Protein AF-A0A2H3TXH0-F1 (afdb_monomer)

Sequence (180 aa):
MSHDLQDEEAMTAEVDRYMAHVFDNWTSADPVPMPKEPVYTFSVSAVPVGHFKEDLPDEVPSGNRKKDASAWLMVKRGGDKTGFLWCDTDGKPADKKYIQMAPGLTAEFIKEQLVAMYNFQEMKLVEKYNWDINIAMGRRVIVKFAARGTAEPPVVDDEDRPGQYLKEYVFCSETDPELN

Secondary structure (DSSP, 8-state):
----HHHHHHHHHHHHHHHHHHTTT--TTS--PPPPPP---HHHHEEEEEEESS----SS--GGGSTT-EEEEEEEEETTEEEEEEE-TT--B--GGGEEEPTT--HHHHHHHHHHHHHHHHHHHHHHHHHHHHHHHHHHHHHHHHHH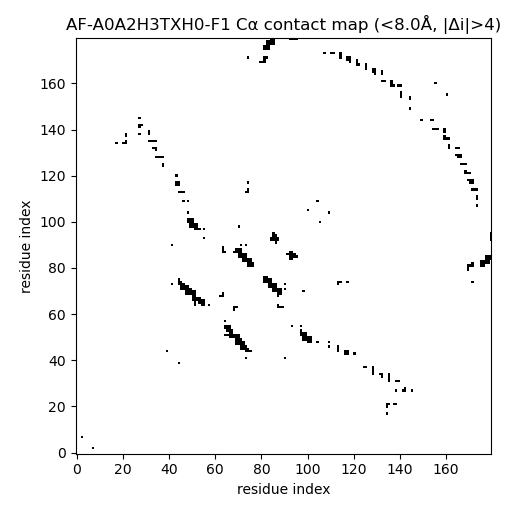-TTS-----GGG-GGGTPPPP----TTSPB--

Organism: Fusarium oxysporum (NCBI:txid5507)

Radius of gyration: 23.43 Å; Cα contacts (8 Å, |Δi|>4): 229; chains: 1; bounding box: 64×35×64 Å

Nearest PDB structures (foldseek):
  4dqy-assembly2_D  TM=3.969E-01  e=2.649E+00  Homo sapiens
  7s6m-assembly2_A  TM=3.862E-01  e=2.820E+00  Homo sapiens
  5ft1-assembly3_K  TM=2.152E-01  e=2.489E+00  Phikzvirus phiKZ

Structure (mmCIF, N/CA/C/O backbone):
data_AF-A0A2H3TXH0-F1
#
_entry.id   AF-A0A2H3TXH0-F1
#
loop_
_atom_site.group_PDB
_atom_site.id
_atom_site.type_symbol
_atom_site.label_atom_id
_atom_site.label_alt_id
_atom_site.label_comp_id
_atom_site.label_asym_id
_atom_site.label_entity_id
_atom_site.label_seq_id
_atom_site.pdbx_PDB_ins_code
_atom_site.Cartn_x
_atom_site.Cartn_y
_atom_site.Cartn_z
_atom_site.occupancy
_atom_site.B_iso_or_equiv
_atom_site.auth_seq_id
_atom_site.auth_comp_id
_atom_site.auth_asym_id
_atom_site.auth_atom_id
_atom_site.pdbx_PDB_model_num
ATOM 1 N N . MET A 1 1 ? 33.580 22.117 -2.847 1.00 43.34 1 MET A N 1
ATOM 2 C CA . MET A 1 1 ? 32.492 21.131 -2.728 1.00 43.34 1 MET A CA 1
ATOM 3 C C . MET A 1 1 ? 33.168 19.788 -2.550 1.00 43.34 1 MET A C 1
ATOM 5 O O . MET A 1 1 ? 33.862 19.369 -3.464 1.00 43.34 1 MET A O 1
ATOM 9 N N . SER A 1 2 ? 33.130 19.235 -1.338 1.00 48.34 2 SER A N 1
ATOM 10 C CA . SER A 1 2 ? 33.680 17.907 -1.056 1.00 48.34 2 SER A CA 1
ATOM 11 C C . SER A 1 2 ? 32.673 16.901 -1.594 1.00 48.34 2 SER A C 1
ATOM 13 O O . SER A 1 2 ? 31.564 16.857 -1.077 1.00 48.34 2 SER A O 1
ATOM 15 N N . HIS A 1 3 ? 33.018 16.187 -2.664 1.00 57.81 3 HIS A N 1
ATOM 16 C CA . HIS A 1 3 ? 32.318 14.958 -3.022 1.00 57.81 3 HIS A CA 1
ATOM 17 C C . HIS A 1 3 ? 32.683 13.939 -1.944 1.00 57.81 3 HIS A C 1
ATOM 19 O O . HIS A 1 3 ? 33.864 13.629 -1.774 1.00 57.81 3 HIS A O 1
ATOM 25 N N . ASP A 1 4 ? 31.710 13.541 -1.128 1.00 73.00 4 ASP A N 1
ATOM 26 C CA . ASP A 1 4 ? 31.926 12.525 -0.108 1.00 73.00 4 ASP A CA 1
ATOM 27 C C . ASP A 1 4 ? 32.078 11.176 -0.818 1.00 73.00 4 ASP A C 1
ATOM 29 O O . ASP A 1 4 ? 31.203 10.761 -1.576 1.00 73.00 4 ASP A O 1
ATOM 33 N N . LEU A 1 5 ? 33.214 10.503 -0.630 1.00 66.19 5 LEU A N 1
ATOM 34 C CA . LEU A 1 5 ? 33.510 9.229 -1.300 1.00 66.19 5 LEU A CA 1
ATOM 35 C C . LEU A 1 5 ? 32.461 8.155 -0.962 1.00 66.19 5 LEU A C 1
ATOM 37 O O . LEU A 1 5 ? 32.213 7.257 -1.763 1.00 66.19 5 LEU A O 1
ATOM 41 N N . GLN A 1 6 ? 31.813 8.279 0.200 1.00 69.44 6 GLN A N 1
ATOM 42 C CA . GLN A 1 6 ? 30.725 7.398 0.625 1.00 69.44 6 GLN A CA 1
ATOM 43 C C . GLN A 1 6 ? 29.470 7.542 -0.252 1.00 69.44 6 GLN A C 1
ATOM 45 O O . GLN A 1 6 ? 28.794 6.545 -0.512 1.00 69.44 6 GLN A O 1
ATOM 50 N N . ASP A 1 7 ? 29.188 8.744 -0.763 1.00 77.25 7 ASP A N 1
ATOM 51 C CA . ASP A 1 7 ? 28.047 8.988 -1.651 1.00 77.25 7 ASP A CA 1
ATOM 52 C C . ASP A 1 7 ? 28.289 8.385 -3.047 1.00 77.25 7 ASP A C 1
ATOM 54 O O . ASP A 1 7 ? 27.366 7.871 -3.684 1.00 77.25 7 ASP A O 1
ATOM 58 N N . GLU A 1 8 ? 29.541 8.389 -3.518 1.00 78.19 8 GLU A N 1
ATOM 59 C CA . GLU A 1 8 ? 29.921 7.813 -4.816 1.00 78.19 8 GLU A CA 1
ATOM 60 C C . GLU A 1 8 ? 29.883 6.278 -4.815 1.00 78.19 8 GLU A C 1
ATOM 62 O O . GLU A 1 8 ? 29.392 5.668 -5.773 1.00 78.19 8 GLU A O 1
ATOM 67 N N . GLU A 1 9 ? 30.350 5.643 -3.735 1.00 82.81 9 GLU A N 1
ATOM 68 C CA . GLU A 1 9 ? 30.265 4.187 -3.565 1.00 82.81 9 GLU A CA 1
ATOM 69 C C . GLU A 1 9 ? 28.805 3.716 -3.500 1.00 82.81 9 GLU A C 1
ATOM 71 O O . GLU A 1 9 ? 28.431 2.760 -4.186 1.00 82.81 9 GLU A O 1
ATOM 76 N N . ALA A 1 10 ? 27.959 4.418 -2.738 1.00 83.25 10 ALA A N 1
ATOM 77 C CA . ALA A 1 10 ? 26.538 4.099 -2.627 1.00 83.25 10 ALA A CA 1
ATOM 78 C C . ALA A 1 10 ? 25.806 4.246 -3.971 1.00 83.25 10 ALA A C 1
ATOM 80 O O . ALA A 1 10 ? 25.027 3.371 -4.358 1.00 83.25 10 ALA A O 1
ATOM 81 N N . MET A 1 11 ? 26.091 5.317 -4.716 1.00 84.62 11 MET A N 1
ATOM 82 C CA . MET A 1 11 ? 25.518 5.533 -6.045 1.00 84.62 11 MET A CA 1
ATOM 83 C C . MET A 1 11 ? 25.940 4.436 -7.030 1.00 84.62 11 MET A C 1
ATOM 85 O O . MET A 1 11 ? 25.104 3.926 -7.774 1.00 84.62 11 MET A O 1
ATOM 89 N N . THR A 1 12 ? 27.217 4.046 -7.021 1.00 88.62 12 THR A N 1
ATOM 90 C CA . THR A 1 12 ? 27.729 2.986 -7.903 1.00 88.62 12 THR A CA 1
ATOM 91 C C . THR A 1 12 ? 27.041 1.651 -7.616 1.00 88.62 12 THR A C 1
ATOM 93 O O . THR A 1 12 ? 26.564 0.996 -8.542 1.00 88.62 12 THR A O 1
ATOM 96 N N . ALA A 1 13 ? 26.901 1.285 -6.339 1.00 89.69 13 ALA A N 1
ATOM 97 C CA . ALA A 1 13 ? 26.211 0.060 -5.940 1.00 89.69 13 ALA A CA 1
ATOM 98 C C . ALA A 1 13 ? 24.739 0.037 -6.391 1.00 89.69 13 ALA A C 1
ATOM 100 O O . ALA A 1 13 ? 24.236 -1.007 -6.814 1.00 89.69 13 ALA A O 1
ATOM 101 N N . GLU A 1 14 ? 24.049 1.178 -6.339 1.00 87.69 14 GLU A N 1
ATOM 102 C CA . GLU A 1 14 ? 22.655 1.273 -6.778 1.00 87.69 14 GLU A CA 1
ATOM 103 C C . GLU A 1 14 ? 22.523 1.173 -8.306 1.00 87.69 14 GLU A C 1
ATOM 105 O O . GLU A 1 14 ? 21.611 0.509 -8.805 1.00 87.69 14 GLU A O 1
ATOM 110 N N . VAL A 1 15 ? 23.466 1.749 -9.060 1.00 90.00 15 VAL A N 1
ATOM 111 C CA . VAL A 1 15 ? 23.537 1.583 -10.523 1.00 90.00 15 VAL A CA 1
ATOM 112 C C . VAL A 1 15 ? 23.779 0.121 -10.894 1.00 90.00 15 VAL A C 1
ATOM 114 O O . VAL A 1 15 ? 23.063 -0.416 -11.743 1.00 90.00 15 VAL A O 1
ATOM 117 N N . ASP A 1 16 ? 24.729 -0.550 -10.241 1.00 92.81 16 ASP A N 1
ATOM 118 C CA . ASP A 1 16 ? 25.014 -1.968 -10.486 1.00 92.81 16 ASP A CA 1
ATOM 119 C C . ASP A 1 16 ? 23.798 -2.843 -10.166 1.00 92.81 16 ASP A C 1
ATOM 121 O O . ASP A 1 16 ? 23.417 -3.719 -10.953 1.00 92.81 16 ASP A O 1
ATOM 125 N N . ARG A 1 17 ? 23.128 -2.565 -9.042 1.00 93.31 17 ARG A N 1
ATOM 126 C CA . ARG A 1 17 ? 21.886 -3.240 -8.655 1.00 93.31 17 ARG A CA 1
ATOM 127 C C . ARG A 1 17 ? 20.789 -3.030 -9.693 1.00 93.31 17 ARG A C 1
ATOM 129 O O . ARG A 1 17 ? 20.117 -3.998 -10.059 1.00 93.31 17 ARG A O 1
ATOM 136 N N . TYR A 1 18 ? 20.595 -1.801 -10.160 1.00 93.88 18 TYR A N 1
ATOM 137 C CA . TYR A 1 18 ? 19.619 -1.483 -11.198 1.00 93.88 18 TYR A CA 1
ATOM 138 C C . TYR A 1 18 ? 19.911 -2.259 -12.486 1.00 93.88 18 TYR A C 1
ATOM 140 O O . TYR A 1 18 ? 19.031 -2.958 -12.995 1.00 93.88 18 TYR A O 1
ATOM 148 N N . MET A 1 19 ? 21.155 -2.216 -12.970 1.00 93.94 19 MET A N 1
ATOM 149 C CA . MET A 1 19 ? 21.562 -2.913 -14.192 1.00 93.94 19 MET A CA 1
ATOM 150 C C . MET A 1 19 ? 21.365 -4.428 -14.072 1.00 93.94 19 MET A C 1
ATOM 152 O O . MET A 1 19 ? 20.840 -5.048 -14.998 1.00 93.94 19 MET A O 1
ATOM 156 N N . ALA A 1 20 ? 21.690 -5.019 -12.919 1.00 94.88 20 ALA A N 1
ATOM 157 C CA . ALA A 1 20 ? 21.442 -6.436 -12.667 1.00 94.88 20 ALA A CA 1
ATOM 158 C C . ALA A 1 20 ? 19.951 -6.803 -12.798 1.00 94.88 20 ALA A C 1
ATOM 160 O O . ALA A 1 20 ? 19.629 -7.821 -13.405 1.00 94.88 20 ALA A O 1
ATOM 161 N N . HIS A 1 21 ? 19.033 -5.967 -12.299 1.00 94.62 21 HIS A N 1
ATOM 162 C CA . HIS A 1 21 ? 17.590 -6.230 -12.402 1.00 94.62 21 HIS A CA 1
ATOM 163 C C . HIS A 1 21 ? 17.028 -5.963 -13.804 1.00 94.62 21 HIS A C 1
ATOM 165 O O . HIS A 1 21 ? 16.121 -6.668 -14.252 1.00 94.62 21 HIS A O 1
ATOM 171 N N . VAL A 1 22 ? 17.564 -4.978 -14.530 1.00 95.62 22 VAL A N 1
ATOM 172 C CA . VAL A 1 22 ? 17.165 -4.718 -15.922 1.00 95.62 22 VAL A CA 1
ATOM 173 C C . VAL A 1 22 ? 17.366 -5.961 -16.786 1.00 95.62 22 VAL A C 1
ATOM 175 O O . VAL A 1 22 ? 16.465 -6.309 -17.550 1.00 95.62 22 VAL A O 1
ATOM 178 N N . PHE A 1 23 ? 18.478 -6.673 -16.612 1.00 95.00 23 PHE A N 1
ATOM 179 C CA . PHE A 1 23 ? 18.803 -7.874 -17.389 1.00 95.00 23 PHE A CA 1
ATOM 180 C C . PHE A 1 23 ? 18.444 -9.199 -16.696 1.00 95.00 23 PHE A C 1
ATOM 182 O O . PHE A 1 23 ? 18.725 -10.266 -17.242 1.00 95.00 23 PHE A O 1
ATOM 189 N N . ASP A 1 24 ? 17.802 -9.165 -15.525 1.00 94.81 24 ASP A N 1
ATOM 190 C CA . ASP A 1 24 ? 17.385 -10.383 -14.829 1.00 94.81 24 ASP A CA 1
ATOM 191 C C . ASP A 1 24 ? 16.321 -11.144 -15.636 1.00 94.81 24 ASP A C 1
ATOM 193 O O . ASP A 1 24 ? 15.201 -10.657 -15.831 1.00 94.81 24 ASP A O 1
ATOM 197 N N . ASN A 1 25 ? 16.703 -12.335 -16.117 1.00 93.56 25 ASN A N 1
ATOM 198 C CA . ASN A 1 25 ? 15.887 -13.250 -16.923 1.00 93.56 25 ASN A CA 1
ATOM 199 C C . ASN A 1 25 ? 15.136 -12.569 -18.088 1.00 93.56 25 ASN A C 1
ATOM 201 O O . ASN A 1 25 ? 14.018 -12.961 -18.427 1.00 93.56 25 ASN A O 1
ATOM 205 N N . TRP A 1 26 ? 15.732 -11.535 -18.685 1.00 96.12 26 TRP A N 1
ATOM 206 C CA . TRP A 1 26 ? 15.111 -10.732 -19.737 1.00 96.12 26 TRP A CA 1
ATOM 207 C C . TRP A 1 26 ? 16.149 -10.241 -20.750 1.00 96.12 26 TRP A C 1
ATOM 209 O O . TRP A 1 26 ? 17.259 -9.847 -20.386 1.00 96.12 26 TRP A O 1
ATOM 219 N N . THR A 1 27 ? 15.769 -10.216 -22.025 1.00 94.12 27 THR A N 1
ATOM 220 C CA . THR A 1 27 ? 16.554 -9.666 -23.134 1.00 94.12 27 THR A CA 1
ATOM 221 C C . THR A 1 27 ? 15.714 -8.711 -23.981 1.00 94.12 27 THR A C 1
ATOM 223 O O . THR A 1 27 ? 14.490 -8.705 -23.910 1.00 94.12 27 THR A O 1
ATOM 226 N N . SER A 1 28 ? 16.351 -7.939 -24.864 1.00 93.62 28 SER A N 1
ATOM 227 C CA . SER A 1 28 ? 15.647 -7.010 -25.763 1.00 93.62 28 SER A CA 1
ATOM 228 C C . SER A 1 28 ? 14.720 -7.678 -26.790 1.00 93.62 28 SER A C 1
ATOM 230 O O . SER A 1 28 ? 13.963 -6.976 -27.458 1.00 93.62 28 SER A O 1
ATOM 232 N N . ALA A 1 29 ? 14.770 -9.005 -26.937 1.00 94.75 29 ALA A N 1
ATOM 233 C CA . ALA A 1 29 ? 13.829 -9.762 -27.761 1.00 94.75 29 ALA A CA 1
ATOM 234 C C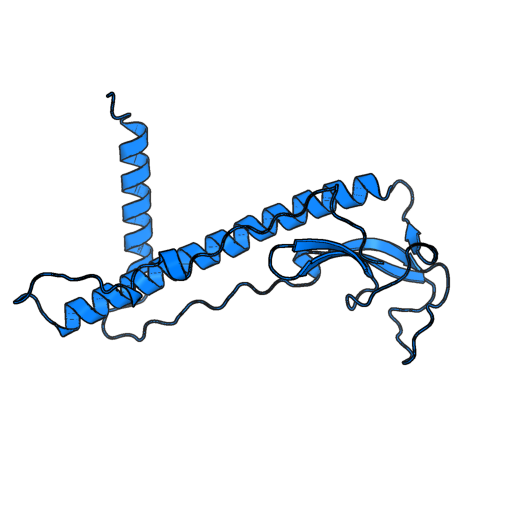 . ALA A 1 29 ? 12.524 -10.097 -27.016 1.00 94.75 29 ALA A C 1
ATOM 236 O O . ALA A 1 29 ? 11.528 -10.449 -27.651 1.00 94.75 29 ALA A O 1
ATOM 237 N N . ASP A 1 30 ? 12.522 -9.990 -25.686 1.00 95.56 30 ASP A N 1
ATOM 238 C CA . ASP A 1 30 ? 11.381 -10.314 -24.841 1.00 95.56 30 ASP A CA 1
ATOM 239 C C . ASP A 1 30 ? 10.429 -9.111 -24.709 1.00 95.56 30 ASP A C 1
ATOM 241 O O . ASP A 1 30 ? 10.864 -7.953 -24.703 1.00 95.56 30 ASP A O 1
ATOM 245 N N . PRO A 1 31 ? 9.112 -9.342 -24.553 1.00 94.75 31 PRO A N 1
ATOM 246 C CA . PRO A 1 31 ? 8.175 -8.261 -24.272 1.00 94.75 31 PRO A CA 1
ATOM 247 C C . PRO A 1 31 ? 8.521 -7.571 -22.946 1.00 94.75 31 PRO A C 1
ATOM 249 O O . PRO A 1 31 ? 9.012 -8.198 -22.007 1.00 94.75 31 PRO A O 1
ATOM 252 N N . VAL A 1 32 ? 8.215 -6.275 -22.847 1.00 95.94 32 VAL A N 1
ATOM 253 C CA . VAL A 1 32 ? 8.388 -5.508 -21.606 1.00 95.94 32 VAL A CA 1
ATOM 254 C C . VAL A 1 32 ? 7.046 -5.412 -20.878 1.00 95.94 32 VAL A C 1
ATOM 256 O O . VAL A 1 32 ? 6.189 -4.627 -21.291 1.00 95.94 32 VAL A O 1
ATOM 259 N N . PRO A 1 33 ? 6.813 -6.207 -19.818 1.00 91.38 33 PRO A N 1
ATOM 260 C CA . PRO A 1 33 ? 5.581 -6.112 -19.053 1.00 91.38 33 PRO A CA 1
ATOM 261 C C . PRO A 1 33 ? 5.569 -4.820 -18.232 1.00 91.38 33 PRO A C 1
ATOM 263 O O . PRO A 1 33 ? 6.511 -4.533 -17.494 1.00 91.38 33 PRO A O 1
ATOM 266 N N . MET A 1 34 ? 4.477 -4.061 -18.325 1.00 93.69 34 MET A N 1
ATOM 267 C CA . MET A 1 34 ? 4.264 -2.913 -17.448 1.00 93.69 34 MET A CA 1
ATOM 268 C C . MET A 1 34 ? 3.856 -3.385 -16.044 1.00 93.69 34 MET A C 1
ATOM 270 O O . MET A 1 34 ? 2.978 -4.251 -15.932 1.00 93.69 34 MET A O 1
ATOM 274 N N . PRO A 1 35 ? 4.453 -2.828 -14.975 1.00 94.94 35 PRO A N 1
ATOM 275 C CA . PRO A 1 35 ? 4.045 -3.106 -13.605 1.00 94.94 35 PRO A CA 1
ATOM 276 C C . PRO A 1 35 ? 2.567 -2.789 -13.384 1.00 94.94 35 PRO A C 1
ATOM 278 O O . PRO A 1 35 ? 2.021 -1.838 -13.944 1.00 94.94 35 PRO A O 1
ATOM 281 N N . LYS A 1 36 ? 1.914 -3.593 -12.547 1.00 93.44 36 LYS A N 1
ATOM 282 C CA . LYS A 1 36 ? 0.539 -3.336 -12.110 1.00 93.44 36 LYS A CA 1
ATOM 283 C C . LYS A 1 36 ? 0.566 -2.450 -10.878 1.00 93.44 36 LYS A C 1
ATOM 285 O O . LYS A 1 36 ? 1.442 -2.620 -10.034 1.00 93.44 36 LYS A O 1
ATOM 290 N N . GLU A 1 37 ? -0.407 -1.552 -10.769 1.00 89.00 37 GLU A N 1
ATOM 291 C CA . GLU A 1 37 ? -0.539 -0.717 -9.578 1.00 89.00 37 GLU A CA 1
ATOM 292 C C . GLU A 1 37 ? -0.656 -1.574 -8.302 1.00 89.00 37 GLU A C 1
ATOM 294 O O . GLU A 1 37 ? -1.233 -2.671 -8.350 1.00 89.00 37 GLU A O 1
ATOM 299 N N . PRO A 1 38 ? -0.121 -1.094 -7.162 1.00 87.38 38 PRO A N 1
ATOM 300 C CA . PRO A 1 38 ? -0.225 -1.799 -5.895 1.00 87.38 38 PRO A CA 1
ATOM 301 C C . PRO A 1 38 ? -1.674 -2.090 -5.507 1.00 87.38 38 PRO A C 1
ATOM 303 O O . PRO A 1 38 ? -2.547 -1.227 -5.589 1.00 87.38 38 PRO A O 1
ATOM 306 N N . VAL A 1 39 ? -1.921 -3.310 -5.029 1.00 86.56 39 VAL A N 1
ATOM 307 C CA . VAL A 1 39 ? -3.226 -3.714 -4.500 1.00 86.56 39 VAL A CA 1
ATOM 308 C C . VAL A 1 39 ? -3.171 -3.690 -2.978 1.00 86.56 39 VAL A C 1
ATOM 310 O O . VAL A 1 39 ? -2.454 -4.476 -2.361 1.00 86.56 39 VAL A O 1
ATOM 313 N N . TYR A 1 40 ? -3.965 -2.809 -2.379 1.00 85.94 40 TYR A N 1
ATOM 314 C CA . TYR A 1 40 ? -4.111 -2.696 -0.931 1.00 85.94 40 TYR A CA 1
ATOM 315 C C . TYR A 1 40 ? -5.151 -3.698 -0.446 1.00 85.94 40 TYR A C 1
ATOM 317 O O . TYR A 1 40 ? -6.346 -3.554 -0.704 1.00 85.94 40 TYR A O 1
ATOM 325 N N . THR A 1 41 ? -4.693 -4.743 0.232 1.00 90.00 41 THR A N 1
ATOM 326 C CA . THR A 1 41 ? -5.573 -5.733 0.854 1.00 90.00 41 THR A CA 1
ATOM 327 C C . THR A 1 41 ? -6.047 -5.263 2.227 1.00 90.00 41 THR A C 1
ATOM 329 O O . THR A 1 41 ? -5.395 -4.468 2.897 1.00 90.00 41 THR A O 1
ATOM 332 N N . PHE A 1 42 ? -7.161 -5.819 2.701 1.00 92.44 42 PHE A N 1
ATOM 333 C CA . PHE A 1 42 ? -7.658 -5.552 4.053 1.00 92.44 42 PHE A CA 1
ATOM 334 C C . PHE A 1 42 ? -6.590 -5.805 5.131 1.00 92.44 42 PHE A C 1
ATOM 336 O O . PHE A 1 42 ? -6.406 -5.006 6.040 1.00 92.44 42 PHE A O 1
ATOM 343 N N . SER A 1 43 ? -5.807 -6.877 4.984 1.00 89.62 43 SER A N 1
ATOM 344 C CA . SER A 1 43 ? -4.766 -7.255 5.945 1.00 89.62 43 SER A CA 1
ATOM 345 C C . SER A 1 43 ? -3.598 -6.271 6.047 1.00 89.62 43 SER A C 1
ATOM 347 O O . SER A 1 43 ? -2.858 -6.337 7.022 1.00 89.62 43 SER A O 1
ATOM 349 N N . VAL A 1 44 ? -3.383 -5.404 5.049 1.00 90.00 44 VAL A N 1
ATOM 350 C CA . VAL A 1 44 ? -2.309 -4.392 5.100 1.00 90.00 44 VAL A CA 1
ATOM 351 C C . VAL A 1 44 ? -2.792 -3.048 5.635 1.00 90.00 44 VAL A C 1
ATOM 353 O O . VAL A 1 44 ? -1.971 -2.172 5.892 1.00 90.00 44 VAL A O 1
ATOM 356 N N . SER A 1 45 ? -4.104 -2.876 5.813 1.00 94.50 45 SER A N 1
ATOM 357 C CA . SER A 1 45 ? -4.694 -1.605 6.225 1.00 94.50 45 SER A CA 1
ATOM 358 C C . SER A 1 45 ? -5.708 -1.727 7.355 1.00 94.50 45 SER A C 1
ATOM 360 O O . SER A 1 45 ? -6.357 -0.732 7.650 1.00 94.50 45 SER A O 1
ATOM 362 N N . ALA A 1 46 ? -5.865 -2.891 7.993 1.00 96.69 46 ALA A N 1
ATOM 363 C CA . ALA A 1 46 ? -6.836 -3.096 9.064 1.00 96.69 46 ALA A CA 1
ATOM 364 C C . ALA A 1 46 ? -6.265 -3.884 10.245 1.00 96.69 46 ALA A C 1
ATOM 366 O O . ALA A 1 46 ? -5.475 -4.813 10.072 1.00 96.69 46 ALA A O 1
ATOM 367 N N . VAL A 1 47 ? -6.716 -3.534 11.450 1.00 96.00 47 VAL A N 1
ATOM 368 C CA . VAL A 1 47 ? -6.376 -4.224 12.701 1.00 96.00 47 VAL A CA 1
ATOM 369 C C . VAL A 1 47 ? -7.643 -4.618 13.465 1.00 96.00 47 VAL A C 1
ATOM 371 O O . VAL A 1 47 ? -8.630 -3.872 13.445 1.00 96.00 47 VAL A O 1
ATOM 374 N N . PRO A 1 48 ? -7.652 -5.783 14.137 1.00 95.31 48 PRO A N 1
ATOM 375 C CA . PRO A 1 48 ? -8.788 -6.195 14.945 1.00 95.31 48 PRO A CA 1
ATOM 376 C C . PRO A 1 48 ? -8.840 -5.349 16.219 1.00 95.31 48 PRO A C 1
ATOM 378 O O . PRO A 1 48 ? -7.821 -5.138 16.878 1.00 95.31 48 PRO A O 1
ATOM 381 N N . VAL A 1 49 ? -10.032 -4.880 16.583 1.00 96.69 49 VAL A N 1
ATOM 382 C CA . VAL A 1 49 ? -10.211 -3.972 17.733 1.00 96.69 49 VAL A CA 1
ATOM 383 C C . VAL A 1 49 ? -11.051 -4.573 18.854 1.00 96.69 49 VAL A C 1
ATOM 385 O O . VAL A 1 49 ? -11.017 -4.090 19.986 1.00 96.69 49 VAL A O 1
ATOM 388 N N . GLY A 1 50 ? -11.803 -5.631 18.553 1.00 96.81 50 GLY A N 1
ATOM 389 C CA . GLY A 1 50 ? -12.719 -6.270 19.487 1.00 96.81 50 GLY A CA 1
ATOM 390 C C . GLY A 1 50 ? -13.832 -7.014 18.761 1.00 96.81 50 GLY A C 1
ATOM 391 O O . GLY A 1 50 ? -13.593 -7.662 17.741 1.00 96.81 50 GLY A O 1
ATOM 392 N N . HIS A 1 51 ? -15.047 -6.921 19.290 1.00 97.88 51 HIS A N 1
ATOM 393 C CA . HIS A 1 51 ? -16.227 -7.594 18.748 1.00 97.88 51 HIS A CA 1
ATOM 394 C C . HIS A 1 51 ? -17.468 -6.702 18.819 1.00 97.88 51 HIS A C 1
ATOM 396 O O . HIS A 1 51 ? -17.492 -5.706 19.546 1.00 97.88 51 HIS A O 1
ATOM 402 N N . PHE A 1 52 ? -18.514 -7.050 18.073 1.00 97.69 52 PHE A N 1
ATOM 403 C CA . PHE A 1 52 ? -19.794 -6.350 18.159 1.00 97.69 52 PHE A CA 1
ATOM 404 C C . PHE A 1 52 ? -20.581 -6.778 19.402 1.00 97.69 52 PHE A C 1
ATOM 406 O O . PHE A 1 52 ? -20.752 -7.966 19.667 1.00 97.69 52 PHE A O 1
ATOM 413 N N . LYS A 1 53 ? -21.097 -5.808 20.163 1.00 97.31 53 LYS A N 1
ATOM 414 C CA . LYS A 1 53 ? -21.872 -6.063 21.393 1.00 97.31 53 LYS A CA 1
ATOM 415 C C . LYS A 1 53 ? -23.300 -6.567 21.125 1.00 97.31 53 LYS A C 1
ATOM 417 O O . LYS A 1 53 ? -23.944 -7.123 22.016 1.00 97.31 53 LYS A O 1
ATOM 422 N N . GLU A 1 54 ? -23.790 -6.357 19.907 1.00 95.94 54 GLU A N 1
ATOM 423 C CA . GLU A 1 54 ? -25.116 -6.736 19.414 1.00 95.94 54 GLU A CA 1
ATOM 424 C C . GLU A 1 54 ? -25.085 -6.925 17.889 1.00 95.94 54 GLU A C 1
ATOM 426 O O . GLU A 1 54 ? -24.091 -6.596 17.242 1.00 95.94 54 GLU A O 1
ATOM 431 N N . ASP A 1 55 ? -26.164 -7.466 17.321 1.00 94.62 55 ASP A N 1
ATOM 432 C CA . ASP A 1 55 ? -26.316 -7.597 15.870 1.00 94.62 55 ASP A CA 1
ATOM 433 C C . ASP A 1 55 ? -26.372 -6.206 15.217 1.00 94.62 55 ASP A C 1
ATOM 435 O O . ASP A 1 55 ? -27.151 -5.344 15.634 1.00 94.62 55 ASP A O 1
ATOM 439 N N . LEU A 1 56 ? -25.577 -5.988 14.167 1.00 92.19 56 LEU A N 1
ATOM 440 C CA . LEU A 1 56 ? -25.646 -4.750 13.397 1.00 92.19 56 LEU A CA 1
ATOM 441 C C . LEU A 1 56 ? -26.871 -4.757 12.472 1.00 92.19 56 LEU A C 1
ATOM 443 O O . LEU A 1 56 ? -27.230 -5.807 11.930 1.00 92.19 56 LEU A O 1
ATOM 447 N N . PRO A 1 57 ? -27.487 -3.587 12.225 1.00 84.50 57 PRO A N 1
ATOM 448 C CA . PRO A 1 57 ? -28.506 -3.467 11.194 1.00 84.50 57 PRO A CA 1
ATOM 449 C C . PRO A 1 57 ? -27.865 -3.714 9.821 1.00 84.50 57 PRO A C 1
ATOM 451 O O . PRO A 1 57 ? -27.010 -2.944 9.383 1.00 84.50 57 PRO A O 1
ATOM 454 N N . ASP A 1 58 ? -28.266 -4.794 9.150 1.00 81.50 58 ASP A N 1
ATOM 455 C CA . ASP A 1 58 ? -27.807 -5.137 7.801 1.00 81.50 58 ASP A CA 1
ATOM 456 C C . ASP A 1 58 ? -29.008 -5.513 6.929 1.00 81.50 58 ASP A C 1
ATOM 458 O O . ASP A 1 58 ? -29.888 -6.260 7.362 1.00 81.50 58 ASP A O 1
ATOM 462 N N . GLU A 1 59 ? -29.055 -4.989 5.702 1.00 75.69 59 GLU A N 1
ATOM 463 C CA . GLU A 1 59 ? -30.132 -5.294 4.747 1.00 75.69 59 GLU A CA 1
ATOM 464 C C . GLU A 1 59 ? -30.084 -6.761 4.303 1.00 75.69 59 GLU A C 1
ATOM 466 O O . GLU A 1 59 ? -31.117 -7.386 4.060 1.00 75.69 59 GLU A O 1
ATOM 471 N N . VAL A 1 60 ? -28.874 -7.322 4.236 1.00 78.19 60 VAL A N 1
ATOM 472 C CA . VAL A 1 60 ? -28.628 -8.730 3.932 1.00 78.19 60 VAL A CA 1
ATOM 473 C C . VAL A 1 60 ? -28.006 -9.391 5.158 1.00 78.19 60 VAL A C 1
ATOM 475 O O . VAL A 1 60 ? -26.967 -8.930 5.616 1.00 78.19 60 VAL A O 1
ATOM 478 N N . PRO A 1 61 ? -28.577 -10.484 5.690 1.00 77.25 61 PRO A N 1
ATOM 479 C CA . PRO A 1 61 ? -28.000 -11.168 6.839 1.00 77.25 61 PRO A CA 1
ATOM 480 C C . PRO A 1 61 ? -26.560 -11.633 6.566 1.00 77.25 61 PRO A C 1
ATOM 482 O O . PRO A 1 61 ? -26.329 -12.462 5.687 1.00 77.25 61 PRO A O 1
ATOM 485 N N . SER A 1 62 ? -25.602 -11.136 7.353 1.00 86.62 62 SER A N 1
ATOM 486 C CA . SER A 1 62 ? -24.202 -11.576 7.338 1.00 86.62 62 SER A CA 1
ATOM 487 C C . SER A 1 62 ? -23.782 -12.101 8.709 1.00 86.62 62 SER A C 1
ATOM 489 O O . SER A 1 62 ? -24.075 -11.490 9.738 1.00 86.62 62 SER A O 1
ATOM 491 N N . GLY A 1 63 ? -23.056 -13.223 8.728 1.00 90.81 63 GLY A N 1
ATOM 492 C CA . GLY A 1 63 ? -22.444 -13.755 9.951 1.00 90.81 63 GLY A CA 1
ATOM 493 C C . GLY A 1 63 ? -21.402 -12.806 10.551 1.00 90.81 63 GLY A C 1
ATOM 494 O O . GLY A 1 63 ? -21.271 -12.735 11.768 1.00 90.81 63 GLY A O 1
ATOM 495 N N . ASN A 1 64 ? -20.739 -12.003 9.712 1.00 93.81 64 ASN A N 1
ATOM 496 C CA . ASN A 1 64 ? -19.717 -11.036 10.129 1.00 93.81 64 ASN A CA 1
ATOM 497 C C . ASN A 1 64 ? -20.294 -9.817 10.859 1.00 93.81 64 ASN A C 1
ATOM 499 O O . ASN A 1 64 ? -19.544 -9.006 11.390 1.00 93.81 64 ASN A O 1
ATOM 503 N N . ARG A 1 65 ? -21.623 -9.686 10.889 1.00 94.44 65 ARG A N 1
ATOM 504 C CA . ARG A 1 65 ? -22.341 -8.562 11.497 1.00 94.44 65 ARG A CA 1
ATOM 505 C C . ARG A 1 65 ? -23.222 -8.982 12.672 1.00 94.44 65 ARG A C 1
ATOM 507 O O . ARG A 1 65 ? -24.071 -8.213 13.119 1.00 94.44 65 ARG A O 1
ATOM 514 N N . LYS A 1 66 ? -23.039 -10.211 13.158 1.00 95.50 66 LYS A N 1
ATOM 515 C CA . LYS A 1 66 ? -23.691 -10.722 14.363 1.00 95.50 66 LYS A CA 1
ATOM 516 C C . LYS A 1 66 ? -22.983 -10.250 15.624 1.00 95.50 66 LYS A C 1
ATOM 518 O O . LYS A 1 66 ? -21.798 -9.914 15.597 1.00 95.50 66 LYS A O 1
ATOM 523 N N . LYS A 1 67 ? -23.710 -10.279 16.738 1.00 96.25 67 LYS A N 1
ATOM 524 C CA . LYS A 1 67 ? -23.122 -10.176 18.070 1.00 96.25 67 LYS A CA 1
ATOM 525 C C . LYS A 1 67 ? -21.931 -11.136 18.200 1.00 96.25 67 LYS A C 1
ATOM 527 O O . LYS A 1 67 ? -21.971 -12.253 17.689 1.00 96.25 67 LYS A O 1
ATOM 532 N N . ASP A 1 68 ? -20.888 -10.675 18.882 1.00 96.81 68 ASP A N 1
ATOM 533 C CA . ASP A 1 68 ? -19.620 -11.368 19.126 1.00 96.81 68 ASP A CA 1
ATOM 534 C C . ASP A 1 68 ? -18.744 -11.584 17.870 1.00 96.81 68 ASP A C 1
ATOM 536 O O . ASP A 1 68 ? -17.607 -12.044 17.992 1.00 96.81 68 ASP A O 1
ATOM 540 N N . ALA A 1 69 ? -19.203 -11.194 16.671 1.00 96.94 69 ALA A N 1
ATOM 541 C CA . ALA A 1 69 ? -18.358 -11.179 15.478 1.00 96.94 69 ALA A CA 1
ATOM 542 C C . ALA A 1 69 ? -17.274 -10.094 15.577 1.00 96.94 69 ALA A C 1
ATOM 544 O O . ALA A 1 69 ? -17.441 -9.082 16.262 1.00 96.94 69 ALA A O 1
ATOM 545 N N . SER A 1 70 ? -16.150 -10.312 14.891 1.00 97.19 70 SER A N 1
ATOM 546 C CA . SER A 1 70 ? -14.981 -9.434 14.960 1.00 97.19 70 SER A CA 1
ATOM 547 C C . SER A 1 70 ? -15.258 -8.045 14.394 1.00 97.19 70 SER A C 1
ATOM 549 O O . SER A 1 70 ? -15.749 -7.895 13.275 1.00 97.19 70 SER A O 1
ATOM 551 N N . ALA A 1 71 ? -14.855 -7.035 15.157 1.00 97.44 71 ALA A N 1
ATOM 552 C CA . ALA A 1 71 ? -14.841 -5.647 14.735 1.00 97.44 71 ALA A CA 1
ATOM 553 C C . ALA A 1 71 ? -13.406 -5.209 14.424 1.00 97.44 71 ALA A C 1
ATOM 555 O O . ALA A 1 71 ? -12.452 -5.624 15.096 1.00 97.44 71 ALA A O 1
ATOM 556 N N . TRP A 1 72 ? -13.269 -4.333 13.434 1.00 97.69 72 TRP A N 1
ATOM 557 C CA . TRP A 1 72 ? -11.990 -3.887 12.895 1.00 97.69 72 TRP A CA 1
ATOM 558 C C . TRP A 1 72 ? -11.938 -2.365 12.771 1.00 97.69 72 TRP A C 1
ATOM 560 O O . TRP A 1 72 ? -12.964 -1.691 12.649 1.00 97.69 72 TRP A O 1
ATOM 570 N N . LEU A 1 73 ? -10.721 -1.830 12.777 1.00 97.75 73 LEU A N 1
ATOM 571 C CA . LEU A 1 73 ? -10.424 -0.466 12.357 1.00 97.75 73 LEU A CA 1
ATOM 572 C C . LEU A 1 73 ? -9.504 -0.549 11.150 1.00 97.75 73 LEU A C 1
ATOM 574 O O . LEU A 1 73 ? -8.485 -1.238 11.208 1.00 97.75 73 LEU A O 1
ATOM 578 N N . MET A 1 74 ? -9.859 0.148 10.074 1.00 97.31 74 MET A N 1
ATOM 579 C CA . M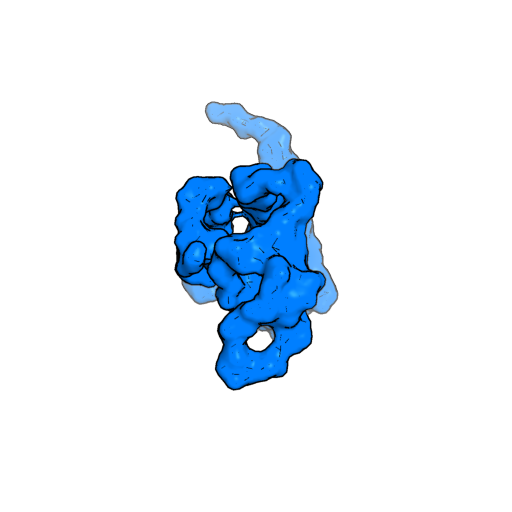ET A 1 74 ? -9.060 0.183 8.856 1.00 97.31 74 MET A CA 1
ATOM 580 C C . MET A 1 74 ? -8.692 1.605 8.444 1.00 97.31 74 MET A C 1
ATOM 582 O O . MET A 1 74 ? -9.492 2.526 8.600 1.00 97.31 74 MET A O 1
ATOM 586 N N . VAL A 1 75 ? -7.513 1.773 7.852 1.00 97.38 75 VAL A N 1
ATOM 587 C CA . VAL A 1 75 ? -7.200 2.941 7.029 1.00 97.38 75 VAL A CA 1
ATOM 588 C C . VAL A 1 75 ? -7.881 2.744 5.684 1.00 97.38 75 VAL A C 1
ATOM 590 O O . VAL A 1 75 ? -7.630 1.767 4.971 1.00 97.38 75 VAL A O 1
ATOM 593 N N . LYS A 1 76 ? -8.760 3.679 5.334 1.00 94.88 76 LYS A N 1
ATOM 594 C CA . LYS A 1 76 ? -9.410 3.745 4.031 1.00 94.88 76 LYS A CA 1
ATOM 595 C C . LYS A 1 76 ? -8.815 4.889 3.227 1.00 94.88 76 LYS A C 1
ATOM 597 O O . LYS A 1 76 ? -8.841 6.040 3.656 1.00 94.88 76 LYS A O 1
ATOM 602 N N . ARG A 1 77 ? -8.318 4.557 2.038 1.00 91.12 77 ARG A N 1
ATOM 603 C CA . ARG A 1 77 ? -7.768 5.515 1.080 1.00 91.12 77 ARG A CA 1
ATOM 604 C C . ARG A 1 77 ? -8.834 5.950 0.076 1.00 91.12 77 ARG A C 1
ATOM 606 O O . ARG A 1 77 ? -9.555 5.119 -0.476 1.00 91.12 77 ARG A O 1
ATOM 613 N N . GLY A 1 78 ? -8.908 7.251 -0.173 1.00 87.81 78 GLY A N 1
ATOM 614 C CA . GLY A 1 78 ? -9.710 7.874 -1.220 1.00 87.81 78 GLY A CA 1
ATOM 615 C C . GLY A 1 78 ? -8.844 8.845 -2.013 1.00 87.81 78 GLY A C 1
ATOM 616 O O . GLY A 1 78 ? -8.753 10.015 -1.658 1.00 87.81 78 GLY A O 1
ATOM 617 N N . GLY A 1 79 ? -8.192 8.355 -3.070 1.00 86.50 79 GLY A N 1
ATOM 618 C CA . GLY A 1 79 ? -7.227 9.141 -3.840 1.00 86.50 79 GLY A CA 1
ATOM 619 C C . GLY A 1 79 ? -5.958 9.435 -3.036 1.00 86.50 79 GLY A C 1
ATOM 620 O O . GLY A 1 79 ? -5.225 8.509 -2.675 1.00 86.50 79 GLY A O 1
ATOM 621 N N . ASP A 1 80 ? -5.721 10.718 -2.776 1.00 87.75 80 ASP A N 1
ATOM 622 C CA . ASP A 1 80 ? -4.620 11.279 -1.983 1.00 87.75 80 ASP A CA 1
ATOM 623 C C . ASP A 1 80 ? -4.966 11.445 -0.492 1.00 87.75 80 ASP A C 1
ATOM 625 O O . ASP A 1 80 ? -4.141 11.917 0.285 1.00 87.75 80 ASP A O 1
ATOM 629 N N . LYS A 1 81 ? -6.180 11.060 -0.081 1.00 92.88 81 LYS A N 1
ATOM 630 C CA . LYS A 1 81 ? -6.654 11.191 1.300 1.00 92.88 81 LYS A CA 1
ATOM 631 C C . LYS A 1 81 ? -6.808 9.848 1.987 1.00 92.88 81 LYS A C 1
ATOM 633 O O . LYS A 1 81 ? -7.165 8.843 1.366 1.00 92.88 81 LYS A O 1
ATOM 638 N N . THR A 1 82 ? -6.636 9.879 3.297 1.00 96.56 82 THR A N 1
ATOM 639 C CA . THR A 1 82 ? -6.809 8.757 4.215 1.00 96.56 82 THR A CA 1
ATOM 640 C C . THR A 1 82 ? -7.814 9.107 5.308 1.00 96.56 82 THR A C 1
ATOM 642 O O . THR A 1 82 ? -8.116 10.271 5.571 1.00 96.56 82 THR A O 1
ATOM 645 N N . GLY A 1 83 ? -8.382 8.072 5.916 1.00 96.88 83 GLY A N 1
ATOM 646 C CA . GLY A 1 83 ? -9.271 8.192 7.061 1.00 96.88 83 GLY A CA 1
ATOM 647 C C . GLY A 1 83 ? -9.472 6.846 7.737 1.00 96.88 83 GLY A C 1
ATOM 648 O O . GLY A 1 83 ? -9.231 5.793 7.140 1.00 96.88 83 GLY A O 1
ATOM 649 N N . PHE A 1 84 ? -9.929 6.882 8.980 1.00 97.75 84 PHE A N 1
ATOM 650 C CA . PHE A 1 84 ? -10.196 5.686 9.764 1.00 97.75 84 PHE A CA 1
ATOM 651 C C . PHE A 1 84 ? -11.639 5.230 9.570 1.00 97.75 84 PHE A C 1
ATOM 653 O O . PHE A 1 84 ? -12.574 6.008 9.746 1.00 97.75 84 PHE A O 1
ATOM 660 N N . LEU A 1 85 ? -11.830 3.960 9.230 1.00 97.62 85 LEU A N 1
ATOM 661 C CA . LEU A 1 85 ? -13.145 3.348 9.086 1.00 97.62 85 LEU A CA 1
ATOM 662 C C . LEU A 1 85 ? -13.300 2.203 10.088 1.00 97.62 85 LEU A C 1
ATOM 664 O O . LEU A 1 85 ? -12.595 1.194 10.009 1.00 97.62 85 LEU A O 1
ATOM 668 N N . TRP A 1 86 ? -14.258 2.339 11.001 1.00 97.44 86 TRP A N 1
ATOM 669 C CA . TRP A 1 86 ? -14.722 1.216 11.813 1.00 97.44 86 TRP A CA 1
ATOM 670 C C . TRP A 1 86 ? -15.538 0.275 10.926 1.00 97.44 86 TRP A C 1
ATOM 672 O O . TRP A 1 86 ? -16.439 0.725 10.210 1.00 97.44 86 TRP A O 1
ATOM 682 N N . CYS A 1 87 ? -15.214 -1.016 10.926 1.00 96.88 87 CYS A N 1
ATOM 683 C CA . CYS A 1 87 ? -15.792 -1.967 9.981 1.00 96.88 87 CYS A CA 1
ATOM 684 C C . CYS A 1 87 ? -15.911 -3.397 10.521 1.00 96.88 87 CYS A C 1
ATOM 686 O O . CYS A 1 87 ? -15.373 -3.742 11.575 1.00 96.88 87 CYS A O 1
ATOM 688 N N . ASP A 1 88 ? -16.661 -4.221 9.791 1.00 95.69 88 ASP A N 1
ATOM 689 C CA . ASP A 1 88 ? -16.635 -5.676 9.937 1.00 95.69 88 ASP A CA 1
ATOM 690 C C . ASP A 1 88 ? -15.451 -6.303 9.172 1.00 95.69 88 ASP A C 1
ATOM 692 O O . ASP A 1 88 ? -14.656 -5.617 8.527 1.00 95.69 88 ASP A O 1
ATOM 696 N N . THR A 1 89 ? -15.339 -7.629 9.236 1.00 94.88 89 THR A N 1
ATOM 697 C CA . THR A 1 89 ? -14.294 -8.407 8.547 1.00 94.88 89 THR A CA 1
ATOM 698 C C . THR A 1 89 ? -14.322 -8.268 7.016 1.00 94.88 89 THR A C 1
ATOM 700 O O . THR A 1 89 ? -13.309 -8.520 6.368 1.00 94.88 89 THR A O 1
ATOM 703 N N . ASP A 1 90 ? -15.446 -7.852 6.424 1.00 93.25 90 ASP A N 1
ATOM 704 C CA . ASP A 1 90 ? -15.566 -7.627 4.978 1.00 93.25 90 ASP A CA 1
ATOM 705 C C . ASP A 1 90 ? -15.195 -6.181 4.586 1.00 93.25 90 ASP A C 1
ATOM 707 O O . ASP A 1 90 ? -15.296 -5.802 3.415 1.00 93.25 90 ASP A O 1
ATOM 711 N N . GLY A 1 91 ? -14.792 -5.345 5.551 1.00 93.56 91 GLY A N 1
ATOM 712 C CA . GLY A 1 91 ? -14.510 -3.924 5.343 1.00 93.56 91 GLY A CA 1
ATOM 713 C C . GLY A 1 91 ? -15.769 -3.068 5.181 1.00 93.56 91 GLY A C 1
ATOM 714 O O . GLY A 1 91 ? -15.684 -1.926 4.709 1.00 93.56 91 GLY A O 1
ATOM 715 N N . LYS A 1 92 ? -16.951 -3.580 5.554 1.00 93.56 92 LYS A N 1
ATOM 716 C CA . LYS A 1 92 ? -18.188 -2.793 5.513 1.00 93.56 92 LYS A CA 1
ATOM 717 C C . LYS A 1 92 ? -18.269 -1.869 6.730 1.00 93.56 92 LYS A C 1
ATOM 719 O O . LYS A 1 92 ? -18.000 -2.319 7.844 1.00 93.56 92 LYS A O 1
ATOM 724 N N . PRO A 1 93 ? -18.686 -0.601 6.558 1.00 95.12 93 PRO A N 1
ATOM 725 C CA . PRO A 1 93 ? -18.792 0.358 7.656 1.00 95.12 93 PRO A CA 1
ATOM 726 C C . PRO A 1 93 ? -19.668 -0.138 8.812 1.00 95.12 93 PRO A C 1
ATOM 728 O O . PRO A 1 93 ? -20.789 -0.602 8.592 1.00 95.12 93 PRO A O 1
ATOM 731 N N . ALA A 1 94 ? -19.195 0.039 10.042 1.00 95.00 94 ALA A N 1
ATOM 732 C CA . ALA A 1 94 ? -19.931 -0.210 11.277 1.00 95.00 94 ALA A CA 1
ATOM 733 C C . ALA A 1 94 ? -19.758 0.977 12.235 1.00 95.00 94 ALA A C 1
ATOM 735 O O . ALA A 1 94 ? -18.662 1.499 12.371 1.00 95.00 94 ALA A O 1
ATOM 736 N N . ASP A 1 95 ? -20.829 1.407 12.901 1.00 93.56 95 ASP A N 1
ATOM 737 C CA . ASP A 1 95 ? -20.760 2.504 13.875 1.00 93.56 95 ASP A CA 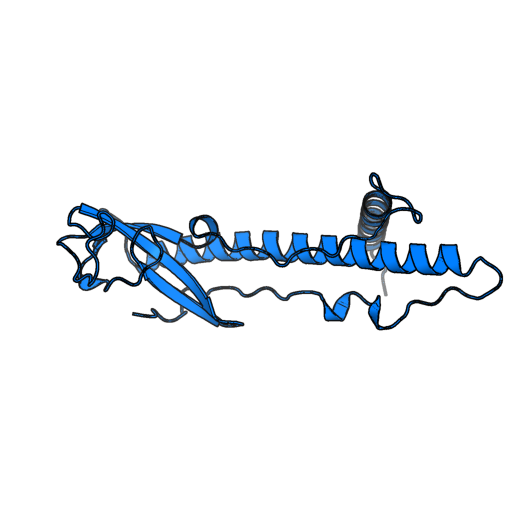1
ATOM 738 C C . ASP A 1 95 ? -20.022 2.037 15.143 1.00 93.56 95 ASP A C 1
ATOM 740 O O . ASP A 1 95 ? -20.336 0.984 15.716 1.00 93.56 95 ASP A O 1
ATOM 744 N N . LYS A 1 96 ? -19.049 2.839 15.590 1.00 93.56 96 LYS A N 1
ATOM 745 C CA . LYS A 1 96 ? -18.205 2.575 16.763 1.00 93.56 96 LYS A CA 1
ATOM 746 C C . LYS A 1 96 ? -19.014 2.253 18.017 1.00 93.56 96 LYS A C 1
ATOM 748 O O . LYS A 1 96 ? -18.566 1.457 18.841 1.00 93.56 96 LYS A O 1
ATOM 753 N N . LYS A 1 97 ? -20.222 2.809 18.169 1.00 94.19 97 LYS A N 1
ATOM 754 C CA . LYS A 1 97 ? -21.072 2.556 19.343 1.00 94.19 97 LYS A CA 1
ATOM 755 C C . LYS A 1 97 ? -21.438 1.081 19.510 1.00 94.19 97 LYS A C 1
ATOM 757 O O . LYS A 1 97 ? -21.757 0.681 20.629 1.00 94.19 97 LYS A O 1
ATOM 762 N N . TYR A 1 98 ? -21.420 0.287 18.438 1.00 95.62 98 TYR A N 1
ATOM 763 C CA . TYR A 1 98 ? -21.711 -1.149 18.473 1.00 95.62 98 TYR A CA 1
ATOM 764 C C . TYR A 1 98 ? -20.495 -2.007 18.824 1.00 95.62 98 TYR A C 1
ATOM 766 O O . TYR A 1 98 ? -20.638 -3.212 19.024 1.00 95.62 98 TYR A O 1
ATOM 774 N N . ILE A 1 99 ? -19.307 -1.413 18.908 1.00 96.31 99 ILE A N 1
ATOM 775 C CA . ILE A 1 99 ? -18.057 -2.137 19.105 1.00 96.31 99 ILE A CA 1
ATOM 776 C C . ILE A 1 99 ? -17.716 -2.166 20.591 1.00 96.31 99 ILE A C 1
ATOM 778 O O . ILE A 1 99 ? -17.584 -1.132 21.247 1.00 96.31 99 ILE A O 1
ATOM 782 N N . GLN A 1 100 ? -17.528 -3.372 21.112 1.00 96.75 100 GLN A N 1
ATOM 783 C CA . GLN A 1 100 ? -16.872 -3.595 22.385 1.00 96.75 100 GLN A CA 1
ATOM 784 C C . GLN A 1 100 ? -15.382 -3.827 22.132 1.00 96.75 100 GLN A C 1
ATOM 786 O O . GLN A 1 100 ? -14.974 -4.864 21.606 1.00 96.75 100 GLN A O 1
ATOM 791 N N . MET A 1 101 ? -14.570 -2.832 22.496 1.00 96.06 101 MET A N 1
ATOM 792 C CA . MET A 1 101 ? -13.116 -2.904 22.360 1.00 96.06 101 MET A CA 1
ATOM 793 C C . MET A 1 101 ? -12.523 -3.970 23.285 1.00 96.06 101 MET A C 1
ATOM 795 O O . MET A 1 101 ? -13.021 -4.193 24.394 1.00 96.06 101 MET A O 1
ATOM 799 N N . ALA A 1 102 ? -11.448 -4.621 22.837 1.00 95.31 102 ALA A N 1
ATOM 800 C CA . ALA A 1 102 ? -10.731 -5.577 23.670 1.00 95.31 102 ALA A CA 1
ATOM 801 C C . ALA A 1 102 ? -10.149 -4.886 24.927 1.00 95.31 102 ALA A C 1
ATOM 803 O O . ALA A 1 102 ? -9.737 -3.723 24.855 1.00 95.31 102 ALA A O 1
ATOM 804 N N . PRO A 1 103 ? -10.101 -5.574 26.086 1.00 93.12 103 PRO A N 1
ATOM 805 C CA . PRO A 1 103 ? -9.587 -4.990 27.322 1.00 93.12 103 PRO A CA 1
ATOM 806 C C . PRO A 1 103 ? -8.174 -4.418 27.158 1.00 93.12 103 PRO A C 1
ATOM 808 O O . PRO A 1 103 ? -7.294 -5.077 26.611 1.00 93.12 103 PRO A O 1
ATOM 811 N N . GLY A 1 104 ? -7.954 -3.205 27.667 1.00 90.38 104 GLY A N 1
ATOM 812 C CA . GLY A 1 104 ? -6.649 -2.536 27.629 1.00 90.38 104 GLY A CA 1
ATOM 813 C C . GLY A 1 104 ? -6.335 -1.794 26.327 1.00 90.38 104 GLY A C 1
ATOM 814 O O . GLY A 1 104 ? -5.297 -1.143 26.261 1.00 90.38 104 GLY A O 1
ATOM 815 N N . LEU A 1 105 ? -7.216 -1.837 25.322 1.00 91.88 105 LEU A N 1
ATOM 816 C CA . LEU A 1 105 ? -7.073 -1.023 24.116 1.00 91.88 105 LEU A CA 1
ATOM 817 C C . LEU A 1 105 ? -7.862 0.286 24.232 1.00 91.88 105 LEU A C 1
ATOM 819 O O . LEU A 1 105 ? -9.017 0.290 24.659 1.00 91.88 105 LEU A O 1
ATOM 823 N N . THR A 1 106 ? -7.258 1.387 23.786 1.00 92.69 106 THR A N 1
ATOM 824 C CA . THR A 1 106 ? -7.946 2.662 23.532 1.00 92.69 106 THR A CA 1
ATOM 825 C C . THR A 1 106 ? -7.975 2.953 22.037 1.00 92.69 106 THR A C 1
ATOM 827 O O . THR A 1 106 ? -7.198 2.383 21.269 1.00 92.69 106 THR A O 1
ATOM 830 N N . ALA A 1 107 ? -8.891 3.816 21.594 1.00 91.50 107 ALA A N 1
ATOM 831 C CA . ALA A 1 107 ? -8.986 4.160 20.178 1.00 91.50 107 ALA A CA 1
ATOM 832 C C . ALA A 1 107 ? -7.712 4.871 19.693 1.00 91.50 107 ALA A C 1
ATOM 834 O O . ALA A 1 107 ? -7.258 4.598 18.586 1.00 91.50 107 ALA A O 1
ATOM 835 N N . GLU A 1 108 ? -7.120 5.724 20.532 1.00 93.62 108 GLU A N 1
ATOM 836 C CA . GLU A 1 108 ? -5.861 6.416 20.243 1.00 93.62 108 GLU A CA 1
ATOM 837 C C . GLU A 1 108 ? -4.715 5.419 20.029 1.00 93.62 108 GLU A C 1
ATOM 839 O O . GLU A 1 108 ? -4.067 5.452 18.988 1.00 93.62 108 GLU A O 1
ATOM 844 N N . PHE A 1 109 ? -4.533 4.468 20.952 1.00 94.06 109 PHE A N 1
ATOM 845 C CA . PHE A 1 109 ? -3.474 3.460 20.849 1.00 94.06 109 PHE A CA 1
ATOM 846 C C . PHE A 1 109 ? -3.618 2.590 19.592 1.00 94.06 109 PHE A C 1
ATOM 848 O O . PHE A 1 109 ? -2.637 2.275 18.923 1.00 94.06 109 PHE A O 1
ATOM 855 N N . ILE A 1 110 ? -4.848 2.202 19.240 1.00 94.88 110 ILE A N 1
ATOM 856 C CA . ILE A 1 110 ? -5.089 1.415 18.024 1.00 94.88 110 ILE A CA 1
ATOM 857 C C . ILE A 1 110 ? -4.757 2.234 16.774 1.00 94.88 110 ILE A C 1
ATOM 859 O O . ILE A 1 110 ? -4.165 1.685 15.845 1.00 94.88 110 ILE A O 1
ATOM 863 N N . LYS A 1 111 ? -5.122 3.523 16.734 1.00 96.38 111 LYS A N 1
ATOM 864 C CA . LYS A 1 111 ? -4.811 4.399 15.596 1.00 96.38 111 LYS A CA 1
ATOM 865 C C . LYS A 1 111 ? -3.308 4.560 15.401 1.00 96.38 111 LYS A C 1
ATOM 867 O O . LYS A 1 111 ? -2.860 4.393 14.275 1.00 96.38 111 LYS A O 1
ATOM 872 N N . GLU A 1 112 ? -2.545 4.800 16.465 1.00 95.50 112 GLU A N 1
ATOM 873 C CA . GLU A 1 112 ? -1.075 4.884 16.413 1.00 95.50 112 GLU A CA 1
ATOM 874 C C . GLU A 1 112 ? -0.465 3.616 15.786 1.00 95.50 112 GLU A C 1
ATOM 876 O O . GLU A 1 112 ? 0.284 3.679 14.807 1.00 95.50 112 GLU A O 1
ATOM 881 N N . GLN A 1 113 ? -0.864 2.437 16.277 1.00 94.06 113 GLN A N 1
ATOM 882 C CA . GLN A 1 113 ? -0.374 1.155 15.755 1.00 94.06 113 GLN A CA 1
ATOM 883 C C . GLN A 1 113 ? -0.776 0.923 14.295 1.00 94.06 113 GLN A C 1
ATOM 885 O O . GLN A 1 113 ? 0.023 0.457 13.477 1.00 94.06 113 GLN A O 1
ATOM 890 N N . LEU A 1 114 ? -2.021 1.253 13.956 1.00 96.44 114 LEU A N 1
ATOM 891 C CA . LEU A 1 114 ? -2.552 1.113 12.608 1.00 96.44 114 LEU A CA 1
ATOM 892 C C . LEU A 1 114 ? -1.842 2.055 11.624 1.00 96.44 114 LEU A C 1
ATOM 894 O O . LEU A 1 114 ? -1.513 1.626 10.520 1.00 96.44 114 LEU A O 1
ATOM 898 N N . VAL A 1 115 ? -1.558 3.296 12.023 1.00 97.31 115 VAL A N 1
ATOM 899 C CA . VAL A 1 115 ? -0.797 4.274 11.230 1.00 97.31 115 VAL A CA 1
ATOM 900 C C . VAL A 1 115 ? 0.614 3.767 10.962 1.00 97.31 115 VAL A C 1
ATOM 902 O O . VAL A 1 115 ? 1.040 3.743 9.807 1.00 97.31 115 VAL A O 1
ATOM 905 N N . ALA A 1 116 ? 1.321 3.306 11.998 1.00 96.31 116 ALA A N 1
ATOM 906 C CA . ALA A 1 116 ? 2.670 2.768 11.848 1.00 96.31 116 ALA A CA 1
ATOM 907 C C . ALA A 1 116 ? 2.694 1.561 10.895 1.00 96.31 116 ALA A C 1
ATOM 909 O O . ALA A 1 116 ? 3.5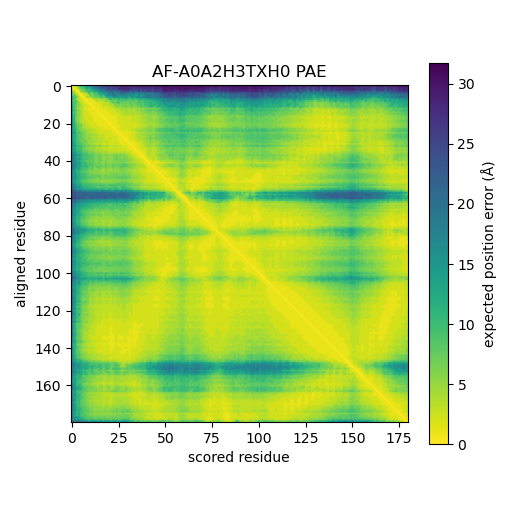17 1.504 9.976 1.00 96.31 116 ALA A O 1
ATOM 910 N N . MET A 1 117 ? 1.755 0.624 11.069 1.00 96.12 117 MET A N 1
ATOM 911 C CA . MET A 1 117 ? 1.617 -0.538 10.193 1.00 96.12 117 MET A CA 1
ATOM 912 C C . MET A 1 117 ? 1.320 -0.122 8.748 1.00 96.12 117 MET A C 1
ATOM 914 O O . MET A 1 117 ? 2.020 -0.562 7.835 1.00 96.12 117 MET A O 1
ATOM 918 N N . TYR A 1 118 ? 0.305 0.717 8.533 1.00 96.94 118 TYR A N 1
ATOM 919 C CA . TYR A 1 118 ? -0.125 1.139 7.202 1.00 96.94 118 TYR A CA 1
ATOM 920 C C . TYR A 1 118 ? 0.980 1.912 6.473 1.00 96.94 118 TYR A C 1
ATOM 922 O O . TYR A 1 118 ? 1.312 1.560 5.344 1.00 96.94 118 TYR A O 1
ATOM 930 N N . ASN A 1 119 ? 1.611 2.900 7.118 1.00 97.00 119 ASN A N 1
ATOM 931 C CA . ASN A 1 119 ? 2.654 3.717 6.489 1.00 97.00 119 ASN A CA 1
ATOM 932 C C . ASN A 1 119 ? 3.879 2.881 6.099 1.00 97.00 119 ASN A C 1
ATOM 934 O O . ASN A 1 119 ? 4.447 3.074 5.026 1.00 97.00 119 ASN A O 1
ATOM 938 N N . PHE A 1 120 ? 4.253 1.899 6.921 1.00 96.06 120 PHE A N 1
ATOM 939 C CA . PHE A 1 120 ? 5.324 0.968 6.574 1.00 96.06 120 PHE A CA 1
ATOM 940 C C . PHE A 1 120 ? 4.980 0.101 5.352 1.00 96.06 120 PHE A C 1
ATOM 942 O O . PHE A 1 120 ? 5.843 -0.159 4.511 1.00 96.06 120 PHE A O 1
ATOM 949 N N . GLN A 1 121 ? 3.727 -0.348 5.233 1.00 95.31 121 GLN A N 1
ATOM 950 C CA . GLN A 1 121 ? 3.279 -1.091 4.051 1.00 95.31 121 GLN A CA 1
ATOM 951 C C . GLN A 1 121 ? 3.177 -0.189 2.815 1.00 95.31 121 GLN A C 1
ATOM 953 O O . GLN A 1 121 ? 3.563 -0.625 1.733 1.00 95.31 121 GLN A O 1
ATOM 958 N N . GLU A 1 122 ? 2.731 1.061 2.970 1.00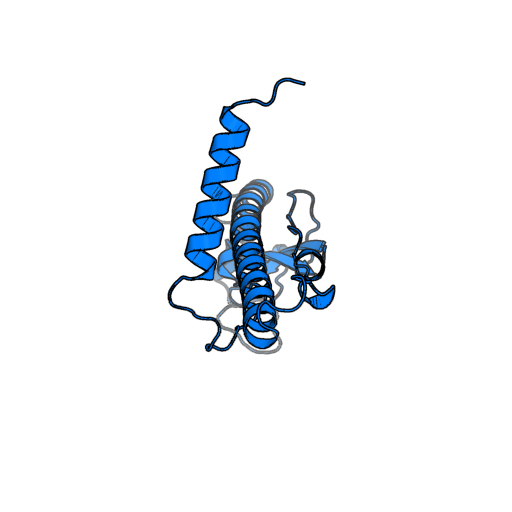 95.44 122 GLU A N 1
ATOM 959 C CA . GLU A 1 122 ? 2.689 2.058 1.893 1.00 95.44 122 GLU A CA 1
ATOM 960 C C . GLU A 1 122 ? 4.076 2.263 1.286 1.00 95.44 122 GLU A C 1
ATOM 962 O O . GLU A 1 122 ? 4.230 2.150 0.070 1.00 95.44 122 GLU A O 1
ATOM 967 N N . MET A 1 123 ? 5.093 2.471 2.132 1.00 96.19 123 MET A N 1
ATOM 968 C CA . MET A 1 123 ? 6.480 2.592 1.678 1.00 96.19 123 MET A CA 1
ATOM 969 C C . MET A 1 123 ? 6.892 1.375 0.854 1.00 96.19 123 MET A C 1
ATOM 971 O O . MET A 1 123 ? 7.277 1.513 -0.302 1.00 96.19 123 MET A O 1
ATOM 975 N N . LYS A 1 124 ? 6.722 0.165 1.399 1.00 95.50 124 LYS A N 1
ATOM 976 C CA . LYS A 1 124 ? 7.113 -1.074 0.711 1.00 95.50 124 LYS A CA 1
ATOM 977 C C . LYS A 1 124 ? 6.431 -1.256 -0.640 1.00 95.50 124 LYS A C 1
ATOM 979 O O . LYS A 1 124 ? 7.074 -1.677 -1.602 1.00 95.50 124 LYS A O 1
ATOM 984 N N . LEU A 1 125 ? 5.126 -1.004 -0.702 1.00 94.69 125 LEU A N 1
ATOM 985 C CA . LEU A 1 125 ? 4.330 -1.197 -1.910 1.00 94.69 125 LEU A CA 1
ATOM 986 C C . LEU A 1 125 ? 4.703 -0.181 -2.991 1.00 94.69 125 LEU A C 1
ATOM 988 O O . LEU A 1 125 ? 4.904 -0.567 -4.146 1.00 94.69 125 LEU A O 1
ATOM 992 N N . VAL A 1 126 ? 4.827 1.093 -2.617 1.00 95.38 126 VAL A N 1
ATOM 993 C CA . VAL A 1 126 ? 5.159 2.176 -3.548 1.00 95.38 126 VAL A CA 1
ATOM 994 C C . VAL A 1 126 ? 6.613 2.091 -4.001 1.00 95.38 126 VAL A C 1
ATOM 996 O O . VAL A 1 126 ? 6.862 2.190 -5.200 1.00 95.38 126 VAL A O 1
ATOM 999 N N . GLU A 1 127 ? 7.564 1.832 -3.100 1.00 95.69 127 GLU A N 1
ATOM 1000 C CA . GLU A 1 127 ? 8.978 1.645 -3.458 1.00 95.69 127 GLU A CA 1
ATOM 1001 C C . GLU A 1 127 ? 9.146 0.487 -4.435 1.00 95.69 127 GLU A C 1
ATOM 1003 O O . GLU A 1 127 ? 9.793 0.642 -5.471 1.00 95.69 127 GLU A O 1
ATOM 1008 N N . LYS A 1 128 ? 8.503 -0.655 -4.156 1.00 95.62 128 LYS A N 1
ATOM 1009 C CA . LYS A 1 128 ? 8.533 -1.800 -5.067 1.00 95.62 128 LYS A CA 1
ATOM 1010 C C . LYS A 1 128 ? 7.956 -1.446 -6.437 1.00 95.62 128 LYS A C 1
ATOM 1012 O O . LYS A 1 128 ? 8.576 -1.755 -7.451 1.00 95.62 128 LYS A O 1
ATOM 1017 N N . TYR A 1 129 ? 6.783 -0.820 -6.479 1.00 96.50 129 TYR A N 1
ATOM 1018 C CA . TYR A 1 129 ? 6.150 -0.445 -7.742 1.00 96.50 129 TYR A CA 1
ATOM 1019 C C . TYR A 1 129 ? 7.007 0.547 -8.539 1.00 96.50 129 TYR A C 1
ATOM 1021 O O . TYR A 1 129 ? 7.240 0.344 -9.729 1.00 96.50 129 TYR A O 1
ATOM 1029 N N . ASN A 1 130 ? 7.527 1.584 -7.883 1.00 96.69 130 ASN A N 1
ATOM 1030 C CA . ASN A 1 130 ? 8.386 2.587 -8.506 1.00 96.69 130 ASN A CA 1
ATOM 1031 C C . ASN A 1 130 ? 9.696 1.972 -9.020 1.00 96.69 130 ASN A C 1
ATOM 1033 O O . ASN A 1 130 ? 10.162 2.326 -10.104 1.00 96.69 130 ASN A O 1
ATOM 1037 N N . TRP A 1 131 ? 10.276 1.025 -8.283 1.00 95.81 131 TRP A N 1
ATOM 1038 C CA . TRP A 1 131 ? 11.439 0.261 -8.733 1.00 95.81 131 TRP A CA 1
ATOM 1039 C C . TRP A 1 131 ? 11.128 -0.570 -9.983 1.00 95.81 131 TRP A C 1
ATOM 1041 O O . TRP A 1 131 ? 11.838 -0.475 -10.987 1.00 95.81 131 TRP A O 1
ATOM 1051 N N . ASP A 1 132 ? 10.018 -1.312 -9.966 1.00 96.25 132 ASP A N 1
ATOM 1052 C CA . ASP A 1 132 ? 9.572 -2.118 -11.105 1.00 96.25 132 ASP A CA 1
ATOM 1053 C C . ASP A 1 132 ? 9.283 -1.230 -12.342 1.00 96.25 132 ASP A C 1
ATOM 1055 O O . ASP A 1 132 ? 9.571 -1.628 -13.475 1.00 96.25 132 ASP A O 1
ATOM 1059 N N . ILE A 1 133 ? 8.777 -0.002 -12.148 1.00 97.25 133 ILE A N 1
ATOM 1060 C CA . ILE A 1 133 ? 8.576 0.994 -13.220 1.00 97.25 133 ILE A CA 1
ATOM 1061 C C . ILE A 1 133 ? 9.904 1.432 -13.827 1.00 97.25 133 ILE A C 1
ATOM 1063 O O . ILE A 1 133 ? 10.027 1.450 -15.053 1.00 97.25 133 ILE A O 1
ATOM 1067 N N . ASN A 1 134 ? 10.901 1.760 -13.003 1.00 95.62 134 ASN A N 1
ATOM 1068 C CA . ASN A 1 134 ? 12.222 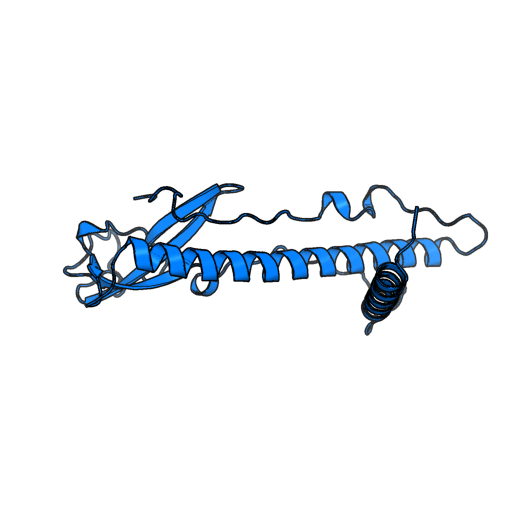2.146 -13.498 1.00 95.62 134 ASN A CA 1
ATOM 1069 C C . ASN A 1 134 ? 12.843 1.027 -14.345 1.00 95.62 134 ASN A C 1
ATOM 1071 O O . ASN A 1 134 ? 13.333 1.294 -15.442 1.00 95.62 134 ASN A O 1
ATOM 1075 N N . ILE A 1 135 ? 12.740 -0.228 -13.8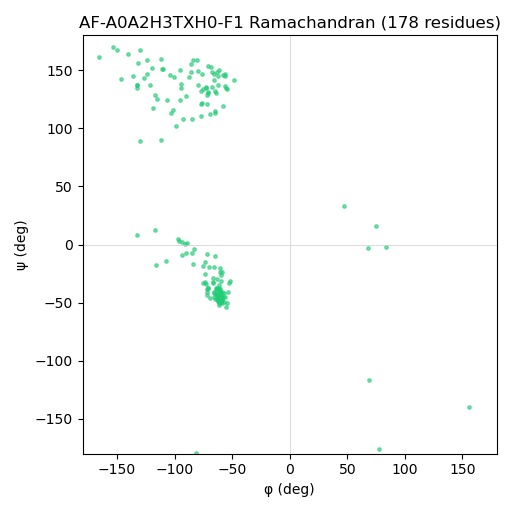94 1.00 96.69 135 ILE A N 1
ATOM 1076 C CA . ILE A 1 135 ? 13.194 -1.393 -14.667 1.00 96.69 135 ILE A CA 1
ATOM 1077 C C . ILE A 1 135 ? 12.457 -1.483 -16.008 1.00 96.69 135 ILE A C 1
ATOM 1079 O O . ILE A 1 135 ? 13.094 -1.630 -17.053 1.00 96.69 135 ILE A O 1
ATOM 1083 N N . ALA A 1 136 ? 11.125 -1.381 -16.008 1.00 96.81 136 ALA A N 1
ATOM 1084 C CA . ALA A 1 136 ? 10.333 -1.462 -17.234 1.00 96.81 136 ALA A CA 1
ATOM 1085 C C . ALA A 1 136 ? 10.684 -0.340 -18.227 1.00 96.81 136 ALA A C 1
ATOM 1087 O O . ALA A 1 136 ? 10.813 -0.595 -19.426 1.00 96.81 136 ALA A O 1
ATOM 1088 N N . MET A 1 137 ? 10.899 0.886 -17.745 1.00 95.94 137 MET A N 1
ATOM 1089 C CA . MET A 1 137 ? 11.323 2.005 -18.592 1.00 95.94 137 MET A CA 1
ATOM 1090 C C . MET A 1 137 ? 12.724 1.783 -19.168 1.00 95.94 137 MET A C 1
ATOM 1092 O O . MET A 1 137 ? 12.917 1.934 -20.375 1.00 95.94 137 MET A O 1
ATOM 1096 N N . GLY A 1 138 ? 13.681 1.331 -18.351 1.00 94.81 138 GLY A N 1
ATOM 1097 C CA . GLY A 1 138 ? 15.019 0.964 -18.820 1.00 94.81 138 GLY A CA 1
ATOM 1098 C C . GLY A 1 138 ? 14.983 -0.094 -19.921 1.00 94.81 138 GLY A C 1
ATOM 1099 O O . GLY A 1 138 ? 15.617 0.062 -20.967 1.00 94.81 138 GLY A O 1
ATOM 1100 N N . ARG A 1 139 ? 14.166 -1.135 -19.734 1.00 96.44 139 ARG A N 1
ATOM 1101 C CA . ARG A 1 139 ? 13.946 -2.184 -20.738 1.00 96.44 139 ARG A CA 1
ATOM 1102 C C . ARG A 1 139 ? 13.354 -1.629 -22.036 1.00 96.44 139 ARG A C 1
ATOM 1104 O O . ARG A 1 139 ? 13.835 -1.987 -23.108 1.00 96.44 139 ARG A O 1
ATOM 1111 N N . ARG A 1 140 ? 12.374 -0.718 -21.972 1.00 95.31 140 ARG A N 1
ATOM 1112 C CA . ARG A 1 140 ? 11.805 -0.056 -23.167 1.00 95.31 140 ARG A CA 1
ATOM 1113 C C . ARG A 1 140 ? 12.856 0.733 -23.948 1.00 95.31 140 ARG A C 1
ATOM 1115 O O . ARG A 1 140 ? 12.938 0.575 -25.167 1.00 95.31 140 ARG A O 1
ATOM 1122 N N . VAL A 1 141 ? 13.698 1.504 -23.257 1.00 93.81 141 VAL A N 1
ATOM 1123 C CA . VAL A 1 141 ? 14.816 2.232 -23.885 1.00 93.81 141 VAL A CA 1
ATOM 1124 C C . VAL A 1 141 ? 15.772 1.261 -24.582 1.00 93.81 141 VAL A C 1
ATOM 1126 O O . VAL A 1 141 ? 16.142 1.482 -25.736 1.00 93.81 141 VAL A O 1
ATOM 1129 N N . ILE A 1 142 ? 16.124 0.149 -23.929 1.00 93.88 142 ILE A N 1
ATOM 1130 C CA . ILE A 1 142 ? 17.003 -0.882 -24.504 1.00 93.88 142 ILE A CA 1
ATOM 1131 C C . ILE A 1 142 ? 16.382 -1.523 -25.751 1.00 93.88 142 ILE A C 1
ATOM 1133 O O . ILE A 1 142 ? 17.079 -1.680 -26.753 1.00 93.88 142 ILE A O 1
ATOM 1137 N N . VAL A 1 143 ? 15.089 -1.865 -25.729 1.00 94.44 143 VAL A N 1
ATOM 1138 C CA . VAL A 1 143 ? 14.380 -2.422 -26.898 1.00 94.44 143 VAL A CA 1
ATOM 1139 C C . VAL A 1 143 ? 14.439 -1.453 -28.078 1.00 94.44 143 VAL A C 1
ATOM 1141 O O . VAL A 1 143 ? 14.803 -1.849 -29.187 1.00 94.44 143 VAL A O 1
ATOM 1144 N N . LYS A 1 144 ? 14.132 -0.171 -27.847 1.00 92.19 144 LYS A N 1
ATOM 1145 C CA . LYS A 1 144 ? 14.173 0.858 -28.896 1.00 92.19 144 LYS A CA 1
ATOM 1146 C C . LYS A 1 144 ? 15.580 1.052 -29.452 1.00 92.19 144 LYS A C 1
ATOM 1148 O O . LYS A 1 144 ? 15.749 1.124 -30.669 1.00 92.19 144 LYS A O 1
ATOM 1153 N N . PHE A 1 145 ? 16.587 1.086 -28.582 1.00 92.12 145 PHE A N 1
ATOM 1154 C CA . PHE A 1 145 ? 17.984 1.191 -28.994 1.00 92.12 145 PHE A CA 1
ATOM 1155 C C . PHE A 1 145 ? 18.426 -0.022 -29.826 1.00 92.12 145 PHE A C 1
ATOM 1157 O O . PHE A 1 145 ? 19.003 0.143 -30.900 1.00 92.12 145 PHE A O 1
ATOM 1164 N N . ALA A 1 146 ? 18.093 -1.237 -29.383 1.00 91.88 146 ALA A N 1
ATOM 1165 C CA . ALA A 1 146 ? 18.407 -2.468 -30.104 1.00 91.88 146 ALA A CA 1
ATOM 1166 C C . ALA A 1 146 ? 17.745 -2.519 -31.493 1.00 91.88 146 ALA A C 1
ATOM 1168 O O . ALA A 1 146 ? 18.369 -2.983 -32.445 1.00 91.88 146 ALA A O 1
ATOM 1169 N N . ALA A 1 147 ? 16.515 -2.011 -31.625 1.00 90.56 147 ALA A N 1
ATOM 1170 C CA . ALA A 1 147 ? 15.802 -1.945 -32.900 1.00 90.56 147 ALA A CA 1
ATOM 1171 C C . ALA A 1 147 ? 16.372 -0.885 -33.861 1.00 90.56 147 ALA A C 1
ATOM 1173 O O . ALA A 1 147 ? 16.427 -1.119 -35.068 1.00 90.56 147 ALA A O 1
ATOM 1174 N N . ARG A 1 148 ? 16.797 0.274 -33.341 1.00 89.38 148 ARG A N 1
ATOM 1175 C CA . ARG A 1 148 ? 17.380 1.369 -34.137 1.00 89.38 148 ARG A CA 1
ATOM 1176 C C . ARG A 1 148 ? 18.806 1.056 -34.608 1.00 89.38 148 ARG A C 1
ATOM 1178 O O . ARG A 1 148 ? 19.204 1.477 -35.692 1.00 89.38 148 ARG A O 1
ATOM 1185 N N . GLY A 1 149 ? 19.565 0.304 -33.812 1.00 86.06 149 GLY A N 1
ATOM 1186 C CA . GLY A 1 149 ? 20.976 0.027 -34.064 1.00 86.06 149 GLY A CA 1
ATOM 1187 C C . GLY A 1 149 ? 21.888 1.202 -33.689 1.00 86.06 149 GLY A C 1
ATOM 1188 O O . GLY A 1 149 ? 21.454 2.216 -33.153 1.00 86.06 149 GLY A O 1
ATOM 1189 N N . THR A 1 150 ? 23.186 1.062 -33.960 1.00 86.62 150 THR A N 1
ATOM 1190 C CA . THR A 1 150 ? 24.230 1.979 -33.461 1.00 86.62 150 THR A CA 1
ATOM 1191 C C . THR A 1 150 ? 24.592 3.117 -34.418 1.00 86.62 150 THR A C 1
ATOM 1193 O O . THR A 1 150 ? 25.505 3.889 -34.135 1.00 86.62 150 THR A O 1
ATOM 1196 N N . ALA A 1 151 ? 23.924 3.204 -35.571 1.00 86.69 151 ALA A N 1
ATOM 1197 C CA . ALA A 1 151 ? 24.195 4.233 -36.575 1.00 86.69 151 ALA A CA 1
ATOM 1198 C C . ALA A 1 151 ? 23.671 5.618 -36.157 1.00 86.69 151 ALA A C 1
ATOM 1200 O O . ALA A 1 151 ? 24.200 6.638 -36.594 1.00 86.69 151 ALA A O 1
ATOM 1201 N N . GLU A 1 152 ? 22.649 5.649 -35.304 1.00 83.19 152 GLU A N 1
ATOM 1202 C CA . GLU A 1 152 ? 22.045 6.869 -34.780 1.00 83.19 152 GLU A CA 1
ATOM 1203 C C . GLU A 1 152 ? 22.367 7.040 -33.288 1.00 83.19 152 GLU A C 1
ATOM 1205 O O . GLU A 1 152 ? 22.539 6.046 -32.575 1.00 83.19 152 GLU A O 1
ATOM 1210 N N . PRO A 1 153 ? 22.427 8.284 -32.777 1.00 84.56 153 PRO A N 1
ATOM 1211 C CA . PRO A 1 153 ? 22.597 8.524 -31.351 1.00 84.56 153 PRO A CA 1
ATOM 1212 C C . PRO A 1 153 ? 21.477 7.877 -30.512 1.00 84.56 153 PRO A C 1
ATOM 1214 O O . PRO A 1 153 ? 20.318 7.855 -30.947 1.00 84.56 153 PRO A O 1
ATOM 1217 N N . PRO A 1 154 ? 21.786 7.398 -29.292 1.00 82.38 154 PRO A N 1
ATOM 1218 C CA . PRO A 1 154 ? 20.766 6.943 -28.356 1.00 82.38 154 PRO A CA 1
ATOM 1219 C C . PRO A 1 154 ? 19.843 8.106 -27.969 1.00 82.38 154 PRO A C 1
ATOM 1221 O O . PRO A 1 154 ? 20.300 9.219 -27.708 1.00 82.38 154 PRO A O 1
ATOM 1224 N N . VAL A 1 155 ? 18.539 7.834 -27.917 1.00 88.19 155 VAL A N 1
ATOM 1225 C CA . VAL A 1 155 ? 17.504 8.793 -27.512 1.00 88.19 155 VAL A CA 1
ATOM 1226 C C . VAL A 1 155 ? 16.584 8.112 -26.504 1.00 88.19 155 VAL A C 1
ATOM 1228 O O . VAL A 1 155 ? 16.217 6.954 -26.691 1.00 88.19 155 VAL A O 1
ATOM 1231 N N . VAL A 1 156 ? 16.226 8.837 -25.444 1.00 89.56 156 VAL A N 1
ATOM 1232 C CA . VAL A 1 156 ? 15.176 8.444 -24.497 1.00 89.56 156 VAL A CA 1
ATOM 1233 C C . VAL A 1 156 ? 13.942 9.274 -24.819 1.00 89.56 156 VAL A C 1
ATOM 1235 O O . VAL A 1 156 ? 13.964 10.497 -24.658 1.00 89.56 156 VAL A O 1
ATOM 1238 N N . ASP A 1 157 ? 12.886 8.616 -25.289 1.00 90.12 157 ASP A N 1
ATOM 1239 C CA . ASP A 1 157 ? 11.626 9.285 -25.605 1.00 90.12 157 ASP A CA 1
ATOM 1240 C C . ASP A 1 157 ? 10.919 9.735 -24.318 1.00 90.12 157 ASP A C 1
ATOM 1242 O O . ASP A 1 157 ? 11.078 9.132 -23.254 1.00 90.12 157 ASP A O 1
ATOM 1246 N N . ASP A 1 158 ? 10.098 10.784 -24.404 1.00 90.62 158 ASP A N 1
ATOM 1247 C CA . ASP A 1 158 ? 9.390 11.327 -23.236 1.00 90.62 158 ASP A CA 1
ATOM 1248 C C . ASP A 1 158 ? 8.468 10.295 -22.568 1.00 90.62 158 ASP A C 1
ATOM 1250 O O . ASP A 1 158 ? 8.322 10.300 -21.348 1.00 90.62 158 ASP A O 1
ATOM 1254 N N . GLU A 1 159 ? 7.899 9.361 -23.337 1.00 90.50 159 GLU A N 1
ATOM 1255 C CA . GLU A 1 159 ? 7.064 8.269 -22.817 1.00 90.50 159 GLU A CA 1
ATOM 1256 C C . GLU A 1 159 ? 7.837 7.209 -22.017 1.00 90.50 159 GLU A C 1
ATOM 1258 O O . GLU A 1 159 ? 7.221 6.484 -21.237 1.00 90.50 159 GLU A O 1
ATOM 1263 N N . ASP A 1 160 ? 9.161 7.126 -22.191 1.00 91.88 160 ASP A N 1
ATOM 1264 C CA . ASP A 1 160 ? 10.036 6.198 -21.463 1.00 91.88 160 ASP A CA 1
ATOM 1265 C C . ASP A 1 160 ? 10.689 6.869 -20.245 1.00 91.88 160 ASP A C 1
ATOM 1267 O O . ASP A 1 160 ? 11.494 6.260 -19.538 1.00 91.88 160 ASP A O 1
ATOM 1271 N N . ARG A 1 161 ? 10.353 8.135 -19.966 1.00 91.19 161 ARG A N 1
ATOM 1272 C CA . ARG A 1 161 ? 10.778 8.802 -18.734 1.00 91.19 161 ARG A CA 1
ATOM 1273 C C . ARG A 1 161 ? 9.916 8.297 -17.572 1.00 91.19 161 ARG A C 1
ATOM 1275 O O . ARG A 1 161 ? 8.694 8.477 -17.610 1.00 91.19 161 ARG A O 1
ATOM 1282 N N . PRO A 1 162 ? 10.517 7.722 -16.513 1.00 88.88 162 PRO A N 1
ATOM 1283 C CA . PRO A 1 162 ? 9.767 7.059 -15.446 1.00 88.88 162 PRO A CA 1
ATOM 1284 C C . PRO A 1 162 ? 8.918 8.019 -14.614 1.00 88.88 162 PRO A C 1
ATOM 1286 O O . PRO A 1 162 ? 7.868 7.616 -14.127 1.00 88.88 162 PRO A O 1
ATOM 1289 N N . GLY A 1 163 ? 9.329 9.287 -14.484 1.00 89.12 163 GLY A N 1
ATOM 1290 C CA . GLY A 1 163 ? 8.731 10.255 -13.557 1.00 89.12 163 GLY A CA 1
ATOM 1291 C C . GLY A 1 163 ? 7.211 10.415 -13.663 1.00 89.12 163 GLY A C 1
ATOM 1292 O O . GLY A 1 163 ? 6.559 10.602 -12.646 1.00 89.12 163 GLY A O 1
ATOM 1293 N N . GLN A 1 164 ? 6.629 10.272 -14.858 1.00 87.25 164 GLN A N 1
ATOM 1294 C CA . GLN A 1 164 ? 5.174 10.378 -15.057 1.00 87.25 164 GLN A CA 1
ATOM 1295 C C . GLN A 1 164 ? 4.374 9.173 -14.529 1.00 87.25 164 GLN A C 1
ATOM 1297 O O . GLN A 1 164 ? 3.155 9.255 -14.400 1.00 87.25 164 GLN A O 1
ATOM 1302 N N . TYR A 1 165 ? 5.043 8.053 -14.249 1.00 92.12 165 TYR A N 1
ATOM 1303 C CA . TYR A 1 165 ? 4.423 6.817 -13.767 1.00 92.12 165 TYR A CA 1
ATOM 1304 C C . TYR A 1 165 ? 4.706 6.543 -12.290 1.00 92.12 165 TYR A C 1
ATOM 1306 O O . TYR A 1 165 ? 4.050 5.676 -11.707 1.00 92.12 165 TYR A O 1
ATOM 1314 N N . LEU A 1 166 ? 5.683 7.241 -11.700 1.00 94.50 166 LEU A N 1
ATOM 1315 C C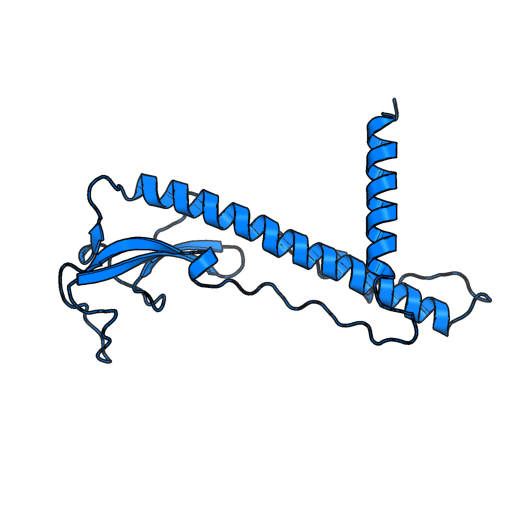A . LEU A 1 166 ? 6.038 7.073 -10.296 1.00 94.50 166 LEU A CA 1
ATOM 1316 C C . LEU A 1 166 ? 4.882 7.525 -9.403 1.00 94.50 166 LEU A C 1
ATOM 1318 O O . LEU A 1 166 ? 4.189 8.503 -9.685 1.00 94.50 166 LEU A O 1
ATOM 1322 N N . LYS A 1 167 ? 4.676 6.788 -8.316 1.00 93.75 167 LYS A N 1
ATOM 1323 C CA . LYS A 1 167 ? 3.686 7.110 -7.293 1.00 93.75 167 LYS A CA 1
ATOM 1324 C C . LYS A 1 167 ? 4.366 7.763 -6.103 1.00 93.75 167 LYS A C 1
ATOM 1326 O O . LYS A 1 167 ? 5.468 7.378 -5.716 1.00 93.75 167 LYS A O 1
ATOM 1331 N N . GLU A 1 168 ? 3.666 8.717 -5.513 1.00 94.06 168 GLU A N 1
ATOM 1332 C CA . GLU A 1 168 ? 4.000 9.262 -4.205 1.00 94.06 168 GLU A CA 1
ATOM 1333 C C . GLU A 1 168 ? 3.387 8.396 -3.105 1.00 94.06 168 GLU A C 1
ATOM 1335 O O . GLU A 1 168 ? 2.374 7.717 -3.313 1.00 94.06 168 GLU A O 1
ATOM 1340 N N . TYR A 1 169 ? 4.001 8.443 -1.926 1.00 95.12 169 TYR A N 1
ATOM 1341 C CA . TYR A 1 169 ? 3.426 7.839 -0.735 1.00 95.12 169 TYR A CA 1
ATOM 1342 C C . TYR A 1 169 ? 2.171 8.596 -0.311 1.00 95.12 169 TYR A C 1
ATOM 1344 O O . TYR A 1 169 ? 2.175 9.824 -0.224 1.00 95.12 169 TYR A O 1
ATOM 1352 N N . VAL A 1 170 ? 1.120 7.859 0.031 1.00 95.00 170 VAL A N 1
ATOM 1353 C CA . VAL A 1 170 ? -0.071 8.407 0.683 1.00 95.00 170 VAL A CA 1
ATOM 1354 C C . VAL A 1 170 ? -0.135 7.862 2.098 1.00 95.00 170 VAL A C 1
ATOM 1356 O O . VAL A 1 170 ? -0.699 6.795 2.355 1.00 95.00 170 VAL A O 1
ATOM 1359 N N . PHE A 1 171 ? 0.492 8.606 3.005 1.00 96.38 171 PHE A N 1
ATOM 1360 C CA . PHE A 1 171 ? 0.548 8.278 4.421 1.00 96.38 171 PHE A CA 1
ATOM 1361 C C . PHE A 1 171 ? -0.732 8.657 5.156 1.00 96.38 171 PHE A C 1
ATOM 1363 O O . PHE A 1 171 ? -1.398 9.632 4.823 1.00 96.38 171 PHE A O 1
ATOM 1370 N N . CYS A 1 172 ? -1.027 7.876 6.188 1.00 96.75 172 CYS A N 1
ATOM 1371 C CA . CYS A 1 172 ? -2.053 8.163 7.173 1.00 96.75 172 CYS A CA 1
ATOM 1372 C C . CYS A 1 172 ? -1.426 8.845 8.396 1.00 96.75 172 CYS A C 1
ATOM 1374 O O . CYS A 1 172 ? -0.264 8.590 8.736 1.00 96.75 172 CYS A O 1
ATOM 1376 N N . SER A 1 173 ? -2.204 9.694 9.061 1.00 96.69 173 SER A N 1
ATOM 1377 C CA . SER A 1 173 ? -1.866 10.331 10.335 1.00 96.69 173 SER A CA 1
ATOM 1378 C C . SER A 1 173 ? -2.883 9.949 11.410 1.00 96.69 173 SER A C 1
ATOM 1380 O O . SER A 1 173 ? -4.059 9.746 11.123 1.00 96.69 173 SER A O 1
ATOM 1382 N N . GLU A 1 174 ? -2.474 9.934 12.679 1.00 94.31 174 GLU A N 1
ATOM 1383 C CA . GLU A 1 174 ? -3.385 9.746 13.824 1.00 94.31 174 GLU A CA 1
ATOM 1384 C C . GLU A 1 174 ? -4.485 10.815 13.893 1.00 94.31 174 GLU A C 1
ATOM 1386 O O . GLU A 1 174 ? -5.557 10.587 14.459 1.00 94.31 174 GLU A O 1
ATOM 1391 N N . THR A 1 175 ? -4.224 11.980 13.295 1.00 94.50 175 THR A N 1
ATOM 1392 C CA . THR A 1 175 ? -5.161 13.104 13.198 1.00 94.50 175 THR A CA 1
ATOM 1393 C C . THR A 1 175 ? -6.154 12.975 12.047 1.00 94.50 175 THR A C 1
ATOM 1395 O O . THR A 1 175 ? -7.010 13.849 11.896 1.00 94.50 175 THR A O 1
ATOM 1398 N N . ASP A 1 176 ? -6.034 11.942 11.211 1.00 96.50 176 ASP A N 1
ATOM 1399 C CA . ASP A 1 176 ? -6.968 11.724 10.112 1.00 96.50 176 ASP A CA 1
ATOM 1400 C C . ASP A 1 176 ? -8.388 11.473 10.643 1.00 96.50 176 ASP A C 1
ATOM 1402 O O . ASP A 1 176 ? -8.578 10.922 11.737 1.00 96.50 176 ASP A O 1
ATOM 1406 N N . PRO A 1 177 ? -9.419 11.887 9.888 1.00 96.00 177 PRO A N 1
ATOM 1407 C CA . PRO A 1 177 ? -10.793 11.803 10.356 1.00 96.00 177 PRO A CA 1
ATOM 1408 C C . PRO A 1 177 ? -11.264 10.350 10.484 1.00 96.00 177 PRO A C 1
ATOM 1410 O O . PRO A 1 177 ? -10.893 9.479 9.694 1.00 96.00 177 PRO A O 1
ATOM 1413 N N . GLU A 1 178 ? -12.152 10.102 11.448 1.00 95.81 178 GLU A N 1
ATOM 1414 C CA . GLU A 1 178 ? -13.034 8.932 11.398 1.00 95.81 178 GLU A CA 1
ATOM 1415 C C . GLU A 1 178 ? -14.103 9.182 10.323 1.00 95.81 178 GLU A C 1
ATOM 1417 O O . GLU A 1 178 ? -14.648 10.282 10.213 1.00 95.81 178 GLU A O 1
ATOM 1422 N N . LEU A 1 179 ? -14.355 8.181 9.482 1.00 94.62 179 LEU A N 1
ATOM 1423 C CA . LEU A 1 179 ? -15.236 8.300 8.317 1.00 94.62 179 LEU A CA 1
ATOM 1424 C C . LEU A 1 179 ? -16.701 7.963 8.627 1.00 94.62 179 LEU A C 1
ATOM 1426 O O . LEU A 1 179 ? -17.550 8.124 7.746 1.00 94.62 179 LEU A O 1
ATOM 1430 N N . ASN A 1 180 ? -16.991 7.460 9.829 1.00 89.44 180 ASN A N 1
ATOM 1431 C CA . ASN A 1 180 ? -18.316 7.033 10.269 1.00 89.44 180 ASN A CA 1
ATOM 1432 C C . ASN A 1 180 ? -18.553 7.227 11.767 1.00 89.44 180 ASN A C 1
ATOM 1434 O O . ASN A 1 180 ? -17.571 7.233 12.538 1.00 89.44 180 ASN A O 1
#

Solvent-accessible surface area (backbone atoms only — not comparable to full-atom values): 10564 Å² total; per-residue (Å²): 134,84,80,56,69,69,58,55,54,54,51,50,53,51,51,52,52,50,53,54,57,48,50,55,97,48,55,71,87,51,85,78,71,77,71,71,79,80,81,87,49,68,81,57,31,44,46,82,47,33,21,22,74,46,65,56,96,58,98,61,94,51,77,55,42,29,51,70,22,51,26,28,41,26,63,46,75,61,91,87,41,53,25,37,35,39,17,28,83,86,70,46,82,42,61,64,90,46,51,42,62,41,90,94,64,51,74,66,62,52,38,51,54,48,31,55,50,30,38,57,46,42,50,54,46,42,54,50,46,39,50,47,39,46,37,36,25,52,44,50,47,49,31,53,44,66,73,68,43,84,90,54,83,90,74,82,54,79,89,51,48,47,75,86,73,54,69,79,82,72,67,60,57,79,83,42,50,69,74,106

Mean predicted aligned error: 5.94 Å

pLDDT: mean 91.81, std 7.72, range [43.34, 97.88]

Foldseek 3Di:
DDPDVVVVVVVVVVVVVLVCLLPPVDDLVDDQDQDDAFDDDCVQFKDWFFFFCAADDDPDDDPQRGGRHIWMWGWDDDPLATAIATDTPVRHGDDPVRGDGDPPDDPLNRLVVSLVSNQVVLCVRLVVNLSSLLSSLVSVQNNVDVVVDDPDDRDRDPVSPSVVVRDDRRGDDSPHYYPD